Protein AF-A0A933MFU7-F1 (afdb_monomer_lite)

pLDDT: mean 84.2, std 14.68, range [41.97, 97.38]

Structure (mmCIF, N/CA/C/O backbone):
data_AF-A0A933MFU7-F1
#
_entry.id   AF-A0A933MFU7-F1
#
loop_
_atom_site.group_PDB
_atom_site.id
_atom_site.type_symbol
_atom_site.label_atom_id
_atom_site.label_alt_id
_atom_site.label_comp_id
_atom_site.label_asym_id
_atom_site.label_entity_id
_atom_site.label_seq_id
_atom_site.pdbx_PDB_ins_code
_atom_site.Cartn_x
_atom_site.Cartn_y
_atom_site.Cartn_z
_atom_site.occupancy
_atom_site.B_iso_or_equiv
_atom_site.auth_seq_id
_atom_site.auth_comp_id
_atom_site.auth_asym_id
_atom_site.auth_atom_id
_atom_site.pdbx_PDB_model_num
ATOM 1 N N . MET A 1 1 ? -32.379 17.289 91.231 1.00 79.81 1 MET A N 1
ATOM 2 C CA . MET A 1 1 ? -32.672 16.662 89.915 1.00 79.81 1 MET A CA 1
ATOM 3 C C . MET A 1 1 ? -32.442 15.154 89.975 1.00 79.81 1 MET A C 1
ATOM 5 O O . MET A 1 1 ? -31.481 14.731 90.602 1.00 79.81 1 MET A O 1
ATOM 9 N N . LEU A 1 2 ? -33.323 14.338 89.387 1.00 86.94 2 LEU A N 1
ATOM 10 C CA . LEU A 1 2 ? -33.178 12.872 89.397 1.00 86.94 2 LEU A CA 1
ATOM 11 C C . LEU A 1 2 ? -32.242 12.417 88.268 1.00 86.94 2 LEU A C 1
ATOM 13 O O . LEU A 1 2 ? -32.305 12.960 87.166 1.00 86.94 2 LEU A O 1
ATOM 17 N N . CYS A 1 3 ? -31.375 11.439 88.532 1.00 86.25 3 CYS A N 1
ATOM 18 C CA . CYS A 1 3 ? -30.522 10.848 87.503 1.00 86.25 3 CYS A CA 1
ATOM 19 C C . CYS A 1 3 ? -31.375 10.024 86.520 1.00 86.25 3 CYS A C 1
ATOM 21 O O . CYS A 1 3 ? -32.092 9.131 86.972 1.00 86.25 3 CYS A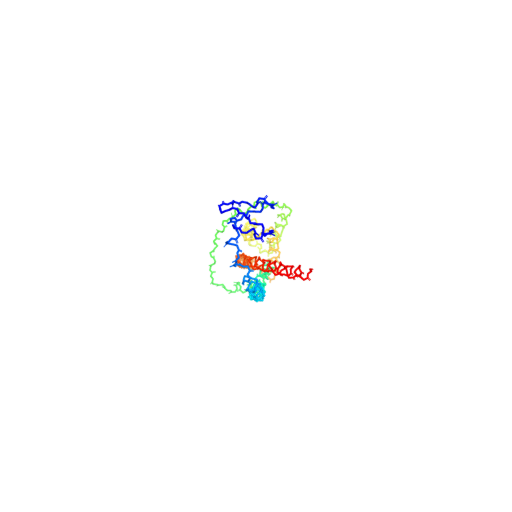 O 1
ATOM 23 N N . PRO A 1 4 ? -31.267 10.239 85.196 1.00 82.38 4 PRO A N 1
ATOM 24 C CA . PRO A 1 4 ? -32.042 9.480 84.210 1.00 82.38 4 PRO A CA 1
ATOM 25 C C . PRO A 1 4 ? -31.665 7.992 84.165 1.00 82.38 4 PRO A C 1
ATOM 27 O O . PRO A 1 4 ? -32.469 7.168 83.741 1.00 82.38 4 PRO A O 1
ATOM 30 N N . LYS A 1 5 ? -30.461 7.632 84.631 1.00 86.38 5 LYS A N 1
ATOM 31 C CA . LYS A 1 5 ? -29.960 6.255 84.582 1.00 86.38 5 LYS A CA 1
ATOM 32 C C . LYS A 1 5 ? -30.348 5.413 85.797 1.00 86.38 5 LYS A C 1
ATOM 34 O O . LYS A 1 5 ? -30.700 4.253 85.631 1.00 86.38 5 LYS A O 1
ATOM 39 N N . CYS A 1 6 ? -30.243 5.961 87.009 1.00 90.25 6 CYS A N 1
ATOM 40 C CA . CYS A 1 6 ? -30.472 5.199 88.246 1.00 90.25 6 CYS A CA 1
ATOM 41 C C . CYS A 1 6 ? -31.592 5.747 89.140 1.00 90.25 6 CYS A C 1
ATOM 43 O O . CYS A 1 6 ? -31.914 5.121 90.142 1.00 90.25 6 CYS A O 1
ATOM 45 N N . GLY A 1 7 ? -32.174 6.904 88.814 1.00 89.81 7 GLY A N 1
ATOM 46 C CA . GLY A 1 7 ? -33.254 7.508 89.597 1.00 89.81 7 GLY A CA 1
ATOM 47 C C . GLY A 1 7 ? -32.817 8.231 90.876 1.00 89.81 7 GLY A C 1
ATOM 48 O O . GLY A 1 7 ? -33.673 8.760 91.574 1.00 89.81 7 GLY A O 1
ATOM 49 N N . GLU A 1 8 ? -31.518 8.311 91.181 1.00 92.62 8 GLU A N 1
ATOM 50 C CA . GLU A 1 8 ? -31.022 8.982 92.392 1.00 92.62 8 GLU A CA 1
ATOM 51 C C . GLU A 1 8 ? -31.293 10.492 92.380 1.00 92.62 8 GLU A C 1
ATOM 53 O O . GLU A 1 8 ? -31.096 11.158 91.354 1.00 92.62 8 GLU A O 1
ATOM 58 N N . LYS A 1 9 ? -31.673 11.062 93.530 1.00 92.81 9 LYS A N 1
ATOM 59 C CA . LYS A 1 9 ? -31.899 12.506 93.669 1.00 92.81 9 LYS A CA 1
ATOM 60 C C . LYS A 1 9 ? -30.571 13.217 93.927 1.00 92.81 9 LYS A C 1
ATOM 62 O O . LYS A 1 9 ? -30.048 13.192 95.029 1.00 92.81 9 LYS A O 1
ATOM 67 N N . ASN A 1 10 ? -30.052 13.894 92.906 1.00 90.31 10 ASN A N 1
ATOM 68 C CA . ASN A 1 10 ? -28.829 14.691 93.003 1.00 90.31 10 ASN A CA 1
ATOM 69 C C . ASN A 1 10 ? -29.147 16.179 93.218 1.00 90.31 10 ASN A C 1
ATOM 71 O O . ASN A 1 10 ? -30.225 16.663 92.842 1.00 90.31 10 ASN A O 1
ATOM 75 N N . GLU A 1 11 ? -28.186 16.904 93.789 1.00 88.44 11 GLU A N 1
ATOM 76 C CA . GLU A 1 11 ? -28.257 18.351 94.010 1.00 88.44 11 GLU A CA 1
ATOM 77 C C . GLU A 1 11 ? -28.375 19.131 92.694 1.00 88.44 11 GLU A C 1
ATOM 79 O O . GLU A 1 11 ? -27.900 18.704 91.632 1.00 88.44 11 GLU A O 1
ATOM 84 N N . GLU A 1 12 ? -29.047 20.278 92.752 1.00 83.00 12 GLU A N 1
ATOM 85 C CA . GLU A 1 12 ? -29.216 21.159 91.599 1.00 83.00 12 GLU A CA 1
ATOM 86 C C . GLU A 1 12 ? -27.866 21.770 91.203 1.00 83.00 12 GLU A C 1
ATOM 88 O O . GLU A 1 12 ? -27.207 22.424 92.003 1.00 83.00 12 GLU A O 1
ATOM 93 N N . GLY A 1 13 ? -27.431 21.513 89.965 1.00 79.69 13 GLY A N 1
ATOM 94 C CA . GLY A 1 13 ? -26.127 21.953 89.450 1.00 79.69 13 GLY A CA 1
ATOM 95 C C . GLY A 1 13 ? -25.058 20.857 89.363 1.00 79.69 13 GLY A C 1
ATOM 96 O O . GLY A 1 13 ? -24.014 21.093 88.755 1.00 79.69 13 GLY A O 1
ATOM 97 N N . SER A 1 14 ? -25.328 19.652 89.879 1.00 81.50 14 SER A N 1
ATOM 98 C CA . SER A 1 14 ? -24.423 18.499 89.765 1.00 81.50 14 SER A CA 1
ATOM 99 C C . SER A 1 14 ? -24.174 18.090 88.302 1.00 81.50 14 SER A C 1
ATOM 101 O O . SER A 1 14 ? -25.098 17.886 87.512 1.00 81.50 14 SER A O 1
ATOM 103 N N . THR A 1 15 ? -22.898 17.984 87.917 1.00 86.31 15 THR A N 1
ATOM 104 C CA . THR A 1 15 ? -22.483 17.594 86.556 1.00 86.31 15 THR A CA 1
ATOM 105 C C . THR A 1 15 ? -22.607 16.085 86.335 1.00 86.31 15 THR A C 1
ATOM 107 O O . THR A 1 15 ? -22.937 15.652 85.233 1.00 86.31 15 THR A O 1
ATOM 110 N N . PHE A 1 16 ? -22.400 15.293 87.392 1.00 90.44 16 PHE A N 1
ATOM 111 C CA . PHE A 1 16 ? -22.452 13.830 87.394 1.00 90.44 16 PHE A CA 1
ATOM 112 C C . PHE A 1 16 ? -23.287 13.320 88.572 1.00 90.44 16 PHE A C 1
ATOM 114 O O . PHE A 1 16 ? -23.364 13.969 89.615 1.00 90.44 16 PHE A O 1
ATOM 121 N N . CYS A 1 17 ? -23.901 12.149 88.414 1.00 91.62 17 CYS A N 1
ATOM 122 C CA . CYS A 1 17 ? -24.639 11.488 89.484 1.00 91.62 17 CYS A CA 1
ATOM 123 C C . CYS A 1 17 ? -23.684 10.943 90.550 1.00 91.62 17 CYS A C 1
ATOM 125 O O . CYS A 1 17 ? -22.790 10.164 90.228 1.00 91.62 17 CYS A O 1
ATOM 127 N N . GLN A 1 18 ? -23.922 11.285 91.818 1.00 91.00 18 GLN A N 1
ATOM 128 C CA . GLN A 1 18 ? -23.086 10.847 92.943 1.00 91.00 18 GLN A CA 1
ATOM 129 C C . GLN A 1 18 ? -23.173 9.336 93.216 1.00 91.00 18 GLN A C 1
ATOM 131 O O . GLN A 1 18 ? -22.250 8.770 93.788 1.00 91.00 18 GLN A O 1
ATOM 136 N N . ASN A 1 19 ? -24.251 8.675 92.783 1.00 93.62 19 ASN A N 1
ATOM 137 C CA . ASN A 1 19 ? -24.460 7.241 92.998 1.00 93.62 19 ASN A CA 1
ATOM 138 C C . ASN A 1 19 ? -23.892 6.381 91.847 1.00 93.62 19 ASN A C 1
ATOM 140 O O . ASN A 1 19 ? -23.196 5.402 92.086 1.00 93.62 19 ASN A O 1
ATOM 144 N N . CYS A 1 20 ? -24.128 6.754 90.580 1.00 92.06 20 CYS A N 1
ATOM 145 C CA . CYS A 1 20 ? -23.722 5.930 89.425 1.00 92.06 20 CYS A CA 1
ATOM 146 C C . CYS A 1 20 ? -22.679 6.565 88.487 1.00 92.06 20 CYS A C 1
ATOM 148 O O . CYS A 1 20 ? -22.358 5.980 87.452 1.00 92.06 20 CYS A O 1
ATOM 150 N N . GLY A 1 21 ? -22.207 7.782 88.775 1.00 86.75 21 GLY A N 1
ATOM 151 C CA . GLY A 1 21 ? -21.188 8.493 87.990 1.00 86.75 21 GLY A CA 1
ATOM 152 C C . GLY A 1 21 ? -21.640 9.023 86.621 1.00 86.75 21 GLY A C 1
ATOM 153 O O . GLY A 1 21 ? -20.829 9.563 85.877 1.00 86.75 21 GLY A O 1
ATOM 154 N N . THR A 1 22 ? -22.918 8.882 86.250 1.00 88.69 22 THR A N 1
ATOM 155 C CA . THR A 1 22 ? -23.408 9.275 84.911 1.00 88.69 22 THR A CA 1
ATOM 156 C C . THR A 1 22 ? -23.567 10.791 84.787 1.00 88.69 22 THR A C 1
ATOM 158 O O . THR A 1 22 ? -24.116 11.421 85.692 1.00 88.69 22 THR A O 1
ATOM 161 N N . SER A 1 23 ? -23.106 11.373 83.673 1.00 87.94 23 SER A N 1
ATOM 162 C CA . SER A 1 23 ? -23.236 12.810 83.384 1.00 87.94 23 SER A CA 1
ATOM 163 C C . SER A 1 23 ? -24.706 13.203 83.264 1.00 87.94 23 SER A C 1
ATOM 165 O O . SER A 1 23 ? -25.442 12.617 82.474 1.00 87.94 23 SER A O 1
ATOM 167 N N . ILE A 1 24 ? -25.147 14.189 84.047 1.00 82.94 24 ILE A N 1
ATOM 168 C CA . ILE A 1 24 ? -26.552 14.624 84.067 1.00 82.94 24 ILE A CA 1
ATOM 169 C C . ILE A 1 24 ? -26.792 15.800 83.097 1.00 82.94 24 ILE A C 1
ATOM 171 O O . ILE A 1 24 ? -27.935 16.127 82.783 1.00 82.94 24 ILE A O 1
ATOM 175 N N . LYS A 1 25 ? -25.729 16.439 82.580 1.00 71.50 25 LYS A N 1
ATOM 176 C CA . LYS A 1 25 ? -25.847 17.615 81.695 1.00 71.50 25 LYS A CA 1
ATOM 177 C C . LYS A 1 25 ? -26.020 17.299 80.205 1.00 71.50 25 LYS A C 1
ATOM 179 O O . LYS A 1 25 ? -26.514 18.162 79.487 1.00 71.50 25 LYS A O 1
ATOM 184 N N . GLU A 1 26 ? -25.657 16.111 79.725 1.00 60.16 26 GLU A N 1
ATOM 185 C CA . GLU A 1 26 ? -25.551 15.871 78.272 1.00 60.16 26 GLU A CA 1
ATOM 186 C C . GLU A 1 26 ? -26.796 15.267 77.600 1.00 60.16 26 GLU A C 1
ATOM 188 O O . GLU A 1 26 ? -26.861 15.191 76.375 1.00 60.16 26 GLU A O 1
ATOM 193 N N . GLU A 1 27 ? -27.837 14.896 78.347 1.00 55.94 27 GLU A N 1
ATOM 194 C CA . GLU A 1 27 ? -28.934 14.086 77.787 1.00 55.94 27 GLU A CA 1
ATOM 195 C C . GLU A 1 27 ? -30.151 14.863 77.248 1.00 55.94 27 GLU A C 1
ATOM 197 O O . GLU A 1 27 ? -31.189 14.269 76.963 1.00 55.94 27 GLU A O 1
ATOM 202 N N . LYS A 1 28 ? -30.061 16.189 77.063 1.00 53.19 28 LYS A N 1
ATOM 203 C CA . LYS A 1 28 ? -31.176 16.987 76.503 1.00 53.19 28 LYS A CA 1
ATOM 204 C C . LYS A 1 28 ? -31.066 17.334 75.013 1.00 53.19 28 LYS A C 1
ATOM 206 O O . LYS A 1 28 ? -32.000 17.935 74.488 1.00 53.19 28 LYS A O 1
ATOM 211 N N . THR A 1 29 ? -30.011 16.914 74.307 1.00 50.84 29 THR A N 1
ATOM 212 C CA . THR A 1 29 ? -29.779 17.368 72.913 1.00 50.84 29 THR A CA 1
ATOM 213 C C . THR A 1 29 ? -29.492 16.250 71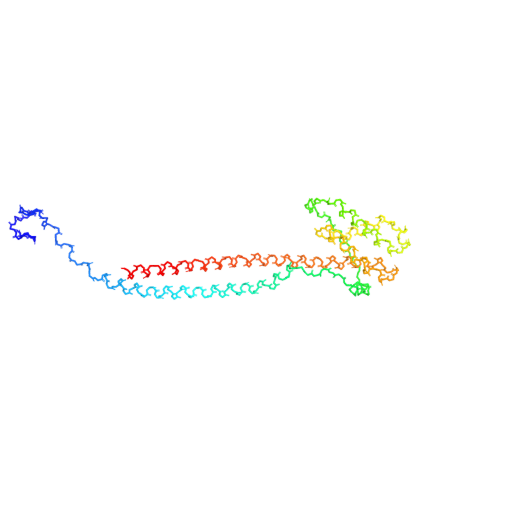.901 1.00 50.84 29 THR A C 1
ATOM 215 O O . THR A 1 29 ? -29.135 16.538 70.764 1.00 50.84 29 THR A O 1
ATOM 218 N N . SER A 1 30 ? -29.670 14.971 72.249 1.00 51.31 30 SER A N 1
ATOM 219 C CA . SER A 1 30 ? -29.379 13.848 71.333 1.00 51.31 30 SER A CA 1
ATOM 220 C C . SER A 1 30 ? -30.606 13.064 70.846 1.00 51.31 30 SER A C 1
ATOM 222 O O . SER A 1 30 ? -30.467 12.125 70.062 1.00 51.31 30 SER A O 1
ATOM 224 N N . LEU A 1 31 ? -31.826 13.454 71.224 1.00 57.72 31 LEU A N 1
ATOM 225 C CA . LEU A 1 31 ? -33.043 12.759 70.799 1.00 57.72 31 LEU A CA 1
ATOM 226 C C . LEU A 1 31 ? -33.792 13.546 69.719 1.00 57.72 31 LEU A C 1
ATOM 228 O O . LEU A 1 31 ? -34.574 14.438 70.038 1.00 57.72 31 LEU A O 1
ATOM 232 N N . LYS A 1 32 ? -33.561 13.133 68.458 1.00 49.56 32 LYS A N 1
ATOM 233 C CA . LYS A 1 32 ? -34.450 13.152 67.263 1.00 49.56 32 LYS A CA 1
ATOM 234 C C . LYS A 1 32 ? -33.741 13.620 65.979 1.00 49.56 32 LYS A C 1
ATOM 236 O O . LYS A 1 32 ? -34.099 14.636 65.397 1.00 49.56 32 LYS A O 1
ATOM 241 N N . PHE A 1 33 ? -32.788 12.836 65.472 1.00 49.34 33 PHE A N 1
ATOM 242 C CA . PHE A 1 33 ? -32.402 12.918 64.050 1.00 49.34 33 PHE A CA 1
ATOM 243 C C . PHE A 1 33 ? -32.047 11.553 63.431 1.00 49.34 33 PHE A C 1
ATOM 245 O O . PHE A 1 33 ? -31.208 11.459 62.540 1.00 49.34 33 PHE A O 1
ATOM 252 N N . SER A 1 34 ? -32.671 10.466 63.901 1.00 53.66 34 SER A N 1
ATOM 253 C CA . SER A 1 34 ? -32.202 9.108 63.564 1.00 53.66 34 SER A CA 1
ATOM 254 C C . SER A 1 34 ? -33.185 8.225 62.797 1.00 53.66 34 SER A C 1
ATOM 256 O O . SER A 1 34 ? -32.843 7.078 62.533 1.00 53.66 34 SER A O 1
ATOM 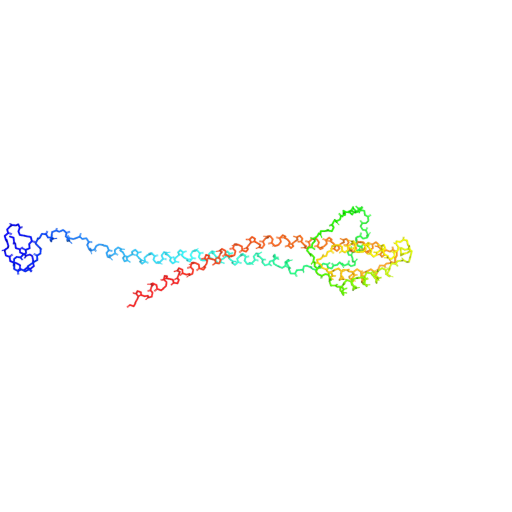258 N N . THR A 1 35 ? -34.359 8.707 62.374 1.00 50.66 35 THR A N 1
ATOM 259 C CA . THR A 1 35 ? -35.379 7.782 61.823 1.00 50.66 35 THR A CA 1
ATOM 260 C C . THR A 1 35 ? -35.797 8.039 60.372 1.00 50.66 35 THR A C 1
ATOM 262 O O . THR A 1 35 ? -36.321 7.131 59.737 1.00 50.66 35 THR A O 1
ATOM 265 N N . GLU A 1 36 ? -35.491 9.195 59.776 1.00 50.84 36 GLU A N 1
ATOM 266 C CA . GLU A 1 36 ? -35.974 9.515 58.415 1.00 50.84 36 GLU A CA 1
ATOM 267 C C . GLU A 1 36 ? -34.937 9.276 57.298 1.00 50.84 36 GLU A C 1
ATOM 269 O O . GLU A 1 36 ? -35.291 8.960 56.162 1.00 50.84 36 GLU A O 1
ATOM 274 N N . LYS A 1 37 ? -33.634 9.282 57.620 1.00 52.06 37 LYS A N 1
ATOM 275 C CA . LYS A 1 37 ? -32.558 8.982 56.650 1.00 52.06 37 LYS A CA 1
ATOM 276 C C . LYS A 1 37 ? -32.489 7.505 56.220 1.00 52.06 37 LYS A C 1
ATOM 278 O O . LYS A 1 37 ? -31.860 7.191 55.212 1.00 52.06 37 LYS A O 1
ATOM 283 N N . GLY A 1 38 ? -33.130 6.592 56.955 1.00 54.22 38 GLY A N 1
ATOM 284 C CA . GLY A 1 38 ? -33.049 5.145 56.709 1.00 54.22 38 GLY A CA 1
ATOM 285 C C . GLY A 1 38 ? -33.958 4.619 55.591 1.00 54.22 38 GLY A C 1
ATOM 286 O O . GLY A 1 38 ? -33.597 3.648 54.923 1.00 54.22 38 GLY A O 1
ATOM 287 N N . LEU A 1 39 ? -35.118 5.249 55.362 1.00 54.75 39 LEU A N 1
ATOM 288 C CA . LEU A 1 39 ? -36.066 4.826 54.319 1.00 54.75 39 LEU A CA 1
ATOM 289 C C . LEU A 1 39 ? -35.794 5.508 52.973 1.00 54.75 39 LEU A C 1
ATOM 291 O O . LEU A 1 39 ? -35.777 4.832 51.943 1.00 54.75 39 LEU A O 1
ATOM 295 N N . ILE A 1 40 ? -35.508 6.814 52.986 1.00 53.66 40 ILE A N 1
ATOM 296 C CA . ILE A 1 40 ? -35.217 7.588 51.769 1.00 53.66 40 ILE A CA 1
ATOM 297 C C . ILE A 1 40 ? -33.940 7.058 51.092 1.00 53.66 40 ILE A C 1
ATOM 299 O O . ILE A 1 40 ? -33.953 6.773 49.895 1.00 53.66 40 ILE A O 1
ATOM 303 N N . GLY A 1 41 ? -32.893 6.745 51.868 1.00 61.16 41 GLY A N 1
ATOM 304 C CA . GLY A 1 41 ? -31.650 6.180 51.328 1.00 61.16 41 GLY A CA 1
ATOM 305 C C . GLY A 1 41 ? -31.779 4.764 50.737 1.00 61.16 41 GLY A C 1
ATOM 306 O O . GLY A 1 41 ? -30.993 4.385 49.865 1.00 61.16 41 GLY A O 1
ATOM 307 N N . LYS A 1 42 ? -32.768 3.963 51.169 1.00 65.50 42 LYS A N 1
ATOM 308 C CA . LYS A 1 42 ? -33.028 2.627 50.593 1.00 65.50 42 LYS A CA 1
ATOM 309 C C . LYS A 1 42 ? -33.779 2.708 49.263 1.00 65.50 42 LYS A C 1
ATOM 311 O O . LYS A 1 42 ? -33.468 1.940 48.350 1.00 65.50 42 LYS A O 1
ATOM 316 N N . ILE A 1 43 ? -34.731 3.634 49.139 1.00 66.50 43 ILE A N 1
ATOM 317 C CA . ILE A 1 43 ? -35.525 3.811 47.915 1.00 66.50 43 ILE A CA 1
ATOM 318 C C . ILE A 1 43 ? -34.680 4.474 46.817 1.00 66.50 43 ILE A C 1
ATOM 320 O O . ILE A 1 43 ? -34.633 3.936 45.705 1.00 66.50 43 ILE A O 1
ATOM 324 N N . GLU A 1 44 ? -33.919 5.530 47.135 1.00 70.94 44 GLU A N 1
ATOM 325 C CA . GLU A 1 44 ? -33.017 6.205 46.183 1.00 70.94 44 GLU A CA 1
ATOM 326 C C . GLU A 1 44 ? -31.986 5.251 45.572 1.00 70.94 44 GLU A C 1
ATOM 328 O O . GLU A 1 44 ? -31.774 5.256 44.359 1.00 70.94 44 GLU A O 1
ATOM 333 N N . ARG A 1 45 ? -31.385 4.363 46.376 1.00 73.31 45 ARG A N 1
ATOM 334 C CA . ARG A 1 45 ? -30.374 3.419 45.872 1.00 73.31 45 ARG A CA 1
ATOM 335 C C . ARG A 1 45 ? -30.935 2.431 44.859 1.00 73.31 45 ARG A C 1
ATOM 337 O O . ARG A 1 45 ? -30.294 2.176 43.843 1.00 73.31 45 ARG A O 1
ATOM 344 N N . SER A 1 46 ? -32.116 1.862 45.108 1.00 77.62 46 SER A N 1
ATOM 345 C CA . SER A 1 46 ? -32.704 0.866 44.197 1.00 77.62 46 SER A CA 1
ATOM 346 C C . SER A 1 46 ? -33.044 1.459 42.824 1.00 77.62 46 SER A C 1
ATOM 348 O O . SER A 1 46 ? -32.866 0.798 41.795 1.00 77.62 46 SER A O 1
ATOM 350 N N . LEU A 1 47 ? -33.475 2.724 42.814 1.00 84.62 47 LEU A N 1
ATOM 351 C CA . LEU A 1 47 ? -33.773 3.477 41.606 1.00 84.62 47 LEU A CA 1
ATOM 352 C C . LEU A 1 47 ? -32.479 3.869 40.882 1.00 84.62 47 LEU A C 1
ATOM 354 O O . LEU A 1 47 ? -32.367 3.649 39.675 1.00 84.62 47 LEU A O 1
ATOM 358 N N . TYR A 1 48 ? -31.465 4.320 41.626 1.00 85.56 48 TYR A N 1
ATOM 359 C CA . TYR A 1 48 ? -30.145 4.654 41.093 1.00 85.56 48 TYR A CA 1
ATOM 360 C C . TYR A 1 48 ? -29.510 3.482 40.337 1.00 85.56 48 TYR A C 1
ATOM 362 O O . TYR A 1 48 ? -29.074 3.660 39.207 1.00 85.56 48 TYR A O 1
ATOM 370 N N . PHE A 1 49 ? -29.523 2.258 40.882 1.00 83.62 49 PHE A N 1
ATOM 371 C CA . PHE A 1 49 ? -28.935 1.098 40.190 1.00 83.62 49 PHE A CA 1
ATOM 372 C C . PHE A 1 49 ? -29.647 0.741 38.879 1.00 83.62 49 PHE A C 1
ATOM 374 O O . PHE A 1 49 ? -29.003 0.287 37.930 1.00 83.62 49 PHE A O 1
ATOM 381 N N . ARG A 1 50 ? -30.972 0.917 38.812 1.00 87.06 50 ARG A N 1
ATOM 382 C CA . ARG A 1 50 ? -31.744 0.675 37.583 1.00 87.06 50 ARG A CA 1
ATOM 383 C C . ARG A 1 50 ? -31.434 1.732 36.531 1.00 87.06 50 ARG A C 1
ATOM 385 O O . ARG A 1 50 ? -31.176 1.377 35.384 1.00 87.06 50 ARG A O 1
ATOM 392 N N . ILE A 1 51 ? -31.392 2.994 36.946 1.00 90.38 51 ILE A N 1
ATOM 393 C CA . ILE A 1 51 ? -31.065 4.130 36.087 1.00 90.38 51 ILE A CA 1
ATOM 394 C C . ILE A 1 51 ? -29.618 4.021 35.584 1.00 90.38 51 ILE A C 1
ATOM 396 O O . ILE A 1 51 ? -29.394 4.068 34.380 1.00 90.38 51 ILE A O 1
ATOM 400 N N . ALA A 1 52 ? -28.650 3.764 36.466 1.00 88.50 52 ALA A N 1
ATOM 401 C CA . ALA A 1 52 ? -27.238 3.605 36.118 1.00 88.50 52 ALA A CA 1
ATOM 402 C C . ALA A 1 52 ? -27.005 2.453 35.130 1.00 88.50 52 ALA A C 1
ATOM 404 O O . ALA A 1 52 ? -26.257 2.609 34.167 1.00 88.50 52 ALA A O 1
ATOM 405 N N . ARG A 1 53 ? -27.683 1.308 35.309 1.00 89.75 53 ARG A N 1
ATOM 406 C CA . ARG A 1 53 ? -27.623 0.207 34.336 1.00 89.75 53 ARG A CA 1
ATOM 407 C C . ARG A 1 53 ? 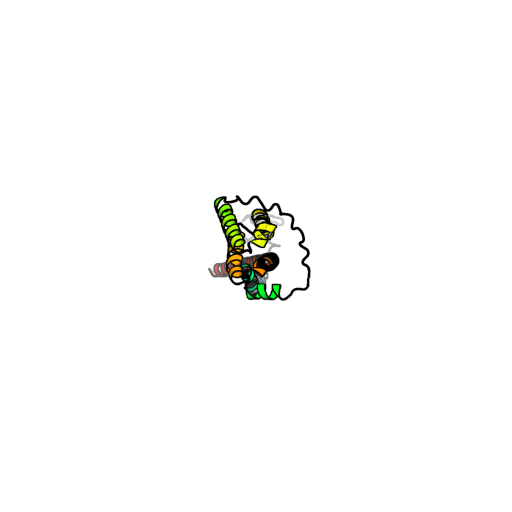-28.237 0.614 32.995 1.00 89.75 53 ARG A C 1
ATOM 409 O O . ARG A 1 53 ? -27.666 0.281 31.962 1.00 89.75 53 ARG A O 1
ATOM 416 N N . GLY A 1 54 ? -29.361 1.331 33.009 1.00 92.38 54 GLY A N 1
ATOM 417 C CA . GLY A 1 54 ? -29.971 1.885 31.798 1.00 92.38 54 GLY A CA 1
ATOM 418 C C . GLY A 1 54 ? -29.009 2.801 31.038 1.00 92.38 54 GLY A C 1
ATOM 419 O O . GLY A 1 54 ? -28.782 2.589 29.852 1.00 92.38 54 GLY A O 1
ATOM 420 N N . PHE A 1 55 ? -28.367 3.742 31.736 1.00 93.75 55 PHE A N 1
ATOM 421 C CA . PHE A 1 55 ? -27.362 4.639 31.158 1.00 93.75 55 PHE A CA 1
ATOM 422 C C . PHE A 1 55 ? -26.137 3.897 30.624 1.00 93.75 55 PHE A C 1
ATOM 424 O O . PHE A 1 55 ? -25.673 4.197 29.528 1.00 93.75 55 PHE A O 1
ATOM 431 N N . ALA A 1 56 ? -25.633 2.900 31.353 1.00 92.50 56 ALA A N 1
ATOM 432 C CA . ALA A 1 56 ? -24.500 2.106 30.892 1.00 92.50 56 ALA A CA 1
ATOM 433 C C . ALA A 1 56 ? -24.813 1.383 29.572 1.00 92.50 56 ALA A C 1
ATOM 435 O O . ALA A 1 56 ? -24.005 1.431 28.650 1.00 92.50 56 ALA A O 1
ATOM 436 N N . TRP A 1 57 ? -25.999 0.779 29.435 1.00 92.88 57 TRP A N 1
ATOM 437 C CA . TRP A 1 57 ? -26.433 0.174 28.169 1.00 92.88 57 TRP A CA 1
ATOM 438 C C . TRP A 1 57 ? -26.665 1.209 27.066 1.00 92.88 57 TRP A C 1
ATOM 440 O O . TRP A 1 57 ? -26.289 0.967 25.920 1.00 92.88 57 TRP A O 1
ATOM 450 N N . PHE A 1 58 ? -27.225 2.369 27.413 1.00 95.50 58 PHE A N 1
ATOM 451 C CA . PHE A 1 58 ? -27.428 3.475 26.479 1.00 95.50 58 PHE A CA 1
ATOM 452 C C . PHE A 1 58 ? -26.111 4.013 25.906 1.00 95.50 58 PHE A C 1
ATOM 454 O O . PHE A 1 58 ? -26.099 4.458 24.769 1.00 95.50 58 PHE A O 1
ATOM 461 N N . ILE A 1 59 ? -25.004 3.940 26.650 1.00 93.81 59 ILE A N 1
ATOM 462 C CA . ILE A 1 59 ? -23.665 4.314 26.165 1.00 93.81 59 ILE A CA 1
ATOM 463 C C . ILE A 1 59 ? -23.000 3.144 25.425 1.00 93.81 59 ILE A C 1
ATOM 465 O O . ILE A 1 59 ? -22.380 3.337 24.381 1.00 93.81 59 ILE A O 1
ATOM 469 N N . LEU A 1 60 ? -23.135 1.920 25.942 1.00 93.06 60 LEU A N 1
ATOM 470 C CA . LEU A 1 60 ? -22.445 0.744 25.410 1.00 93.06 60 LEU A CA 1
ATOM 471 C C . LEU A 1 60 ? -22.943 0.359 24.012 1.00 93.06 60 LEU A C 1
ATOM 473 O O . LEU A 1 60 ? -22.128 0.094 23.135 1.00 93.06 60 LEU A O 1
ATOM 477 N N . ILE A 1 61 ? -24.258 0.360 23.778 1.00 95.62 61 ILE A N 1
ATOM 478 C CA . ILE A 1 61 ? -24.842 -0.008 22.478 1.00 95.62 61 ILE A CA 1
ATOM 479 C C . ILE A 1 61 ? -24.332 0.892 21.335 1.00 95.62 61 ILE A C 1
ATOM 481 O O . ILE A 1 61 ? -23.777 0.349 20.378 1.00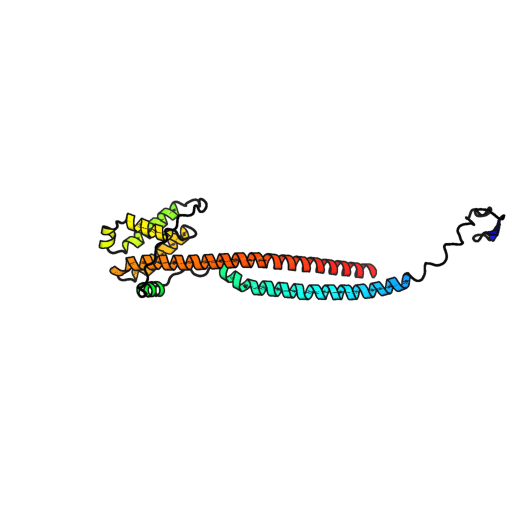 95.62 61 ILE A O 1
ATOM 485 N N . PRO A 1 62 ? -24.453 2.234 21.391 1.00 95.56 62 PRO A N 1
ATOM 486 C CA . PRO A 1 62 ? -23.959 3.092 20.319 1.00 95.56 62 PRO A CA 1
ATOM 487 C C . PRO A 1 62 ? -22.436 3.047 20.192 1.00 95.56 62 PRO A C 1
ATOM 489 O O . PRO A 1 62 ? -21.942 3.115 19.072 1.00 95.56 62 PRO A O 1
ATOM 492 N N . ALA A 1 63 ? -21.689 2.865 21.288 1.00 93.56 63 ALA A N 1
ATOM 493 C CA . ALA A 1 63 ? -20.239 2.689 21.218 1.00 93.56 63 ALA A CA 1
ATOM 494 C C . ALA A 1 63 ? -19.854 1.422 20.433 1.00 93.56 63 ALA A C 1
ATOM 496 O O . ALA A 1 63 ? -18.973 1.466 19.576 1.00 93.56 63 ALA A O 1
ATOM 497 N N . VAL A 1 64 ? -20.546 0.303 20.671 1.00 95.25 64 VAL A N 1
ATOM 498 C CA . VAL A 1 64 ? -20.332 -0.947 19.925 1.00 95.25 64 VAL A CA 1
ATOM 499 C C . VAL A 1 64 ? -20.748 -0.795 18.460 1.00 95.25 64 VAL A C 1
ATOM 501 O O . VAL A 1 64 ? -20.007 -1.217 17.576 1.00 95.25 64 VAL A O 1
ATOM 504 N N . ILE A 1 65 ? -21.886 -0.153 18.179 1.00 95.69 65 ILE A N 1
ATOM 505 C CA . ILE A 1 65 ? -22.333 0.113 16.801 1.00 95.69 65 ILE A CA 1
ATOM 506 C C . ILE A 1 65 ? -21.314 0.991 16.059 1.00 95.69 65 ILE A C 1
ATOM 508 O O . ILE A 1 65 ? -20.938 0.667 14.934 1.00 95.69 65 ILE A O 1
ATOM 512 N N . ALA A 1 66 ? -20.825 2.063 16.688 1.00 91.88 66 ALA A N 1
ATOM 513 C CA . ALA A 1 66 ? -19.815 2.951 16.115 1.00 91.88 66 ALA A CA 1
ATOM 514 C C . ALA A 1 66 ? -18.492 2.220 15.843 1.00 91.88 66 ALA A C 1
ATOM 516 O O . ALA A 1 66 ? -17.863 2.445 14.807 1.00 91.88 66 ALA A O 1
ATOM 517 N N . LEU A 1 67 ? -18.095 1.305 16.732 1.00 93.81 67 LEU A N 1
ATOM 518 C CA . LEU A 1 67 ? -16.913 0.466 16.553 1.00 93.81 67 LEU A CA 1
ATOM 519 C C . LEU A 1 67 ? -17.079 -0.489 15.364 1.00 93.81 67 LEU A C 1
ATOM 521 O O . LEU A 1 67 ? -16.197 -0.549 14.511 1.00 93.81 67 LEU A O 1
ATOM 525 N N . ILE A 1 68 ? -18.214 -1.187 15.259 1.00 94.69 68 ILE A N 1
ATOM 526 C CA . ILE A 1 68 ? -18.496 -2.086 14.129 1.00 94.69 68 ILE A CA 1
ATOM 527 C C . ILE A 1 68 ? -18.515 -1.301 12.815 1.00 94.69 68 ILE A C 1
ATOM 529 O O . ILE A 1 68 ? -17.869 -1.707 11.852 1.00 94.69 68 ILE A O 1
ATOM 533 N N . PHE A 1 69 ? -19.204 -0.158 12.781 1.00 94.06 69 PHE A N 1
ATOM 534 C CA . PHE A 1 69 ? -19.260 0.698 11.598 1.00 94.06 69 PHE A CA 1
ATOM 535 C C . PHE A 1 69 ? -17.861 1.153 11.165 1.00 94.06 69 PHE A C 1
ATOM 537 O O . PHE A 1 69 ? -17.529 1.061 9.986 1.00 94.06 69 PHE A O 1
ATOM 544 N N . SER A 1 70 ? -17.018 1.551 12.124 1.00 89.69 70 SER A N 1
ATOM 545 C CA . SER A 1 70 ? -15.632 1.969 11.873 1.00 89.69 70 SER A CA 1
ATOM 546 C C . SER A 1 70 ? -14.765 0.835 11.305 1.00 89.69 70 SER A C 1
ATOM 548 O O . SER A 1 70 ? -13.938 1.056 10.419 1.00 89.69 70 SER A O 1
ATOM 550 N N . ILE A 1 71 ? -14.957 -0.403 11.773 1.00 90.25 71 ILE A N 1
ATOM 551 C CA . ILE A 1 71 ? -14.266 -1.585 11.228 1.00 90.25 71 ILE A CA 1
ATOM 552 C C . ILE A 1 71 ? -14.739 -1.878 9.796 1.00 90.25 71 ILE A C 1
ATOM 554 O O . ILE A 1 71 ? -13.930 -2.128 8.905 1.00 90.25 71 ILE A O 1
ATOM 558 N N . VAL A 1 72 ? -16.046 -1.809 9.539 1.00 92.50 72 VAL A N 1
ATOM 559 C CA . VAL A 1 72 ? -16.599 -2.067 8.199 1.00 92.50 72 VAL A CA 1
ATOM 560 C C . VAL A 1 72 ? -16.155 -0.995 7.200 1.00 92.50 72 VAL A C 1
ATOM 562 O O . VAL A 1 72 ? -15.781 -1.326 6.076 1.00 92.50 72 VAL A O 1
ATOM 565 N N . SER A 1 73 ? -16.123 0.278 7.600 1.00 88.69 73 SER A N 1
ATOM 566 C CA . SER A 1 73 ? -15.694 1.373 6.723 1.00 88.69 73 SER A CA 1
ATOM 567 C C . SER A 1 73 ? -14.191 1.363 6.423 1.00 88.69 73 SER A C 1
ATOM 569 O O . SER A 1 73 ? -13.778 1.863 5.379 1.00 88.69 73 SER A O 1
ATOM 571 N N . THR A 1 74 ? -13.362 0.799 7.307 1.00 87.62 74 THR A N 1
ATOM 572 C CA . THR A 1 74 ? -11.904 0.685 7.095 1.00 87.62 74 THR A CA 1
ATOM 573 C C . THR A 1 74 ? -11.515 -0.476 6.179 1.00 87.62 74 THR A C 1
ATOM 575 O O . THR A 1 74 ? -10.476 -0.401 5.520 1.00 87.62 74 THR A O 1
ATOM 578 N N . ALA A 1 75 ? -12.338 -1.525 6.088 1.00 86.12 75 ALA A N 1
ATOM 579 C CA . ALA A 1 75 ? -12.056 -2.722 5.295 1.00 86.12 75 ALA A CA 1
ATOM 580 C C . ALA A 1 75 ? -11.696 -2.458 3.810 1.00 86.12 75 ALA A C 1
ATOM 582 O O . ALA A 1 75 ? -10.658 -2.960 3.367 1.00 86.12 75 ALA A O 1
ATOM 583 N N . PRO A 1 76 ? -12.457 -1.664 3.023 1.00 85.25 76 PRO A N 1
ATOM 584 C CA . PRO A 1 76 ? -12.106 -1.411 1.620 1.00 85.25 76 PRO A CA 1
ATOM 585 C C . PRO A 1 76 ? -10.795 -0.624 1.474 1.00 85.25 76 PRO A C 1
ATOM 587 O O . PRO A 1 76 ? -9.989 -0.902 0.587 1.00 85.25 76 PRO A O 1
ATOM 590 N N . THR A 1 77 ? -10.529 0.315 2.382 1.00 83.38 77 THR A N 1
ATOM 591 C CA . THR A 1 77 ? -9.277 1.083 2.402 1.00 83.38 77 THR A CA 1
ATOM 592 C C . THR A 1 77 ? -8.076 0.190 2.709 1.00 83.38 77 THR A C 1
ATOM 594 O O . THR A 1 77 ? -7.022 0.332 2.089 1.00 83.38 77 THR A O 1
ATOM 597 N N . ALA A 1 78 ? -8.238 -0.773 3.619 1.00 79.69 78 ALA A N 1
ATOM 598 C CA . ALA A 1 78 ? -7.207 -1.757 3.923 1.00 79.69 78 ALA A CA 1
ATOM 599 C C . ALA A 1 78 ? -6.902 -2.662 2.716 1.00 79.69 78 ALA A C 1
ATOM 601 O O . ALA A 1 78 ? -5.737 -2.968 2.470 1.00 79.69 78 ALA A O 1
ATOM 602 N N . MET A 1 79 ? -7.905 -3.020 1.904 1.00 79.75 79 MET A N 1
ATOM 603 C CA . MET A 1 79 ? -7.674 -3.788 0.671 1.00 79.75 79 MET A CA 1
ATOM 604 C C . MET A 1 79 ? -6.791 -3.042 -0.340 1.00 79.75 79 MET A C 1
ATOM 606 O O . MET A 1 79 ? -5.984 -3.672 -1.018 1.00 79.75 79 MET A O 1
ATOM 610 N N . HIS A 1 80 ? -6.851 -1.708 -0.404 1.00 76.94 80 HIS A N 1
ATOM 611 C CA . HIS A 1 80 ? -5.956 -0.928 -1.269 1.00 76.94 80 HIS A CA 1
ATOM 612 C C . HIS A 1 80 ? -4.480 -0.974 -0.844 1.00 76.94 80 HIS A C 1
ATOM 614 O O . HIS A 1 80 ? -3.599 -0.739 -1.674 1.00 76.94 80 HIS A O 1
ATOM 620 N N . LEU A 1 81 ? -4.185 -1.311 0.416 1.00 75.69 81 LEU A N 1
ATOM 621 C CA . LEU A 1 81 ? -2.811 -1.505 0.880 1.00 75.69 81 LEU A CA 1
ATOM 622 C C . LEU A 1 81 ? -2.219 -2.858 0.472 1.00 75.69 81 LEU A C 1
ATOM 624 O O . LEU A 1 81 ? -0.997 -2.973 0.428 1.00 75.69 81 LEU A O 1
ATOM 628 N N . ILE A 1 82 ? -3.049 -3.849 0.126 1.00 77.81 82 ILE A N 1
ATOM 629 C CA . ILE A 1 82 ? -2.616 -5.230 -0.168 1.00 77.81 82 ILE A CA 1
ATOM 630 C C . ILE A 1 82 ? -1.917 -5.359 -1.542 1.00 77.81 82 ILE A C 1
ATOM 632 O O . ILE A 1 82 ? -1.415 -6.417 -1.898 1.00 77.81 82 ILE A O 1
ATOM 636 N N . GLY A 1 83 ? -1.745 -4.253 -2.268 1.00 60.31 83 GLY A N 1
ATOM 637 C CA . GLY A 1 83 ? -0.937 -4.208 -3.484 1.00 60.31 83 GLY A CA 1
ATOM 638 C C . GLY A 1 83 ? -1.800 -4.429 -4.716 1.00 60.31 83 GLY A C 1
ATOM 639 O O . GLY A 1 83 ? -2.121 -5.551 -5.092 1.00 60.31 83 GLY A O 1
ATOM 640 N N . GLY A 1 84 ? -2.178 -3.326 -5.363 1.00 72.12 84 GLY A N 1
ATOM 641 C CA . GLY A 1 84 ? -2.687 -3.402 -6.726 1.00 72.12 84 GLY A CA 1
ATOM 642 C C . GLY A 1 84 ? -1.588 -3.923 -7.649 1.00 72.12 84 GLY A C 1
ATOM 643 O O . GLY A 1 84 ? -0.423 -3.565 -7.482 1.00 72.12 84 GLY A O 1
ATOM 644 N N . SER A 1 85 ? -1.950 -4.757 -8.622 1.00 71.94 85 SER A N 1
ATOM 645 C CA . SER A 1 85 ? -1.013 -5.213 -9.646 1.00 71.94 85 SER A CA 1
ATOM 646 C C . SER A 1 85 ? -0.495 -4.012 -10.442 1.00 71.94 85 SER A C 1
ATOM 648 O O . SER A 1 85 ? -1.272 -3.321 -11.104 1.00 71.94 85 SER A O 1
ATOM 650 N N . THR A 1 86 ? 0.812 -3.769 -10.400 1.00 78.81 86 THR A N 1
ATOM 651 C CA . THR A 1 86 ? 1.493 -2.729 -11.191 1.00 78.81 86 THR A CA 1
ATOM 652 C C . THR A 1 86 ? 1.922 -3.236 -12.569 1.00 78.81 86 THR A C 1
ATOM 654 O O . THR A 1 86 ? 2.680 -2.574 -13.278 1.00 78.81 86 THR A O 1
ATOM 657 N N . SER A 1 87 ? 1.418 -4.404 -12.979 1.00 83.62 87 SER A N 1
ATOM 658 C CA . SER A 1 87 ? 1.700 -4.979 -14.288 1.00 83.62 87 SER A CA 1
ATOM 659 C C . SER A 1 87 ? 1.178 -4.074 -15.405 1.00 83.62 87 SER A C 1
ATOM 661 O O . SER A 1 87 ? 0.101 -3.468 -15.331 1.00 83.62 87 SER A O 1
ATOM 663 N N . VAL A 1 88 ? 1.984 -3.956 -16.452 1.00 88.19 88 VAL A N 1
ATOM 664 C CA . VAL A 1 88 ? 1.635 -3.241 -17.679 1.00 88.19 88 VAL A CA 1
ATOM 665 C C . VAL A 1 88 ? 1.281 -4.290 -18.719 1.00 88.19 88 VAL A C 1
ATOM 667 O O . VAL A 1 88 ? 2.003 -5.267 -18.883 1.00 88.19 88 VAL A O 1
ATOM 670 N N . SER A 1 89 ? 0.148 -4.117 -19.391 1.00 90.94 89 SER A N 1
ATOM 671 C CA . SER A 1 89 ? -0.285 -5.039 -20.444 1.00 90.94 89 SER A CA 1
ATOM 672 C C . SER A 1 89 ? 0.207 -4.584 -21.818 1.00 90.94 89 SER A C 1
ATOM 674 O O . SER A 1 89 ? 0.430 -3.397 -22.061 1.00 90.94 89 SER A O 1
ATOM 676 N N . LYS A 1 90 ? 0.330 -5.531 -22.751 1.00 90.31 90 LYS A N 1
ATOM 677 C CA . LYS A 1 90 ? 0.699 -5.257 -24.147 1.00 90.31 90 LYS A CA 1
ATOM 678 C C . LYS A 1 90 ? -0.244 -4.253 -24.816 1.00 90.31 90 LYS A C 1
ATOM 680 O O . LYS A 1 90 ? 0.216 -3.341 -25.502 1.00 90.31 90 LYS A O 1
ATOM 685 N N . ASP A 1 91 ? -1.547 -4.389 -24.578 1.00 91.06 91 ASP A N 1
ATOM 686 C CA . ASP A 1 91 ? -2.565 -3.513 -25.163 1.00 91.06 91 ASP A CA 1
ATOM 687 C C . ASP A 1 91 ? -2.439 -2.069 -24.665 1.00 91.06 91 ASP A C 1
ATOM 689 O O . ASP A 1 91 ? -2.664 -1.132 -25.429 1.00 91.06 91 ASP A O 1
ATOM 693 N N . GLU A 1 92 ? -2.018 -1.862 -23.413 1.00 88.38 92 GLU A N 1
ATOM 694 C CA . GLU A 1 92 ? -1.743 -0.523 -22.880 1.00 88.38 92 GLU A CA 1
ATOM 695 C C . GLU A 1 92 ? -0.546 0.131 -23.575 1.00 88.38 92 GLU A C 1
ATOM 697 O O . GLU A 1 92 ? -0.621 1.309 -23.926 1.00 88.38 92 GLU A O 1
ATOM 702 N N . VAL A 1 93 ? 0.532 -0.625 -23.816 1.00 90.19 93 VAL A N 1
ATOM 703 C CA . VAL A 1 93 ? 1.710 -0.127 -24.545 1.00 90.19 93 VAL A CA 1
ATOM 704 C C . VAL A 1 93 ? 1.337 0.203 -25.989 1.00 90.19 93 VAL A C 1
ATOM 706 O O . VAL A 1 93 ? 1.643 1.295 -26.467 1.00 90.19 93 VAL A O 1
ATOM 709 N N . LYS A 1 94 ? 0.601 -0.687 -26.665 1.00 89.88 94 LYS A N 1
ATOM 710 C CA . LYS A 1 94 ? 0.136 -0.467 -28.040 1.00 89.88 94 LYS A CA 1
ATOM 711 C C . LYS A 1 94 ? -0.769 0.763 -28.145 1.00 89.88 94 LYS A C 1
ATOM 713 O O . LYS A 1 94 ? -0.533 1.636 -28.975 1.00 89.88 94 LYS A O 1
ATOM 718 N N . LYS A 1 95 ? -1.744 0.893 -27.244 1.00 91.44 95 LYS A N 1
ATOM 719 C CA . LYS A 1 95 ? -2.628 2.063 -27.176 1.00 91.44 95 LYS A CA 1
ATOM 720 C C . LYS A 1 95 ? -1.850 3.357 -26.917 1.00 91.44 95 LYS A C 1
ATOM 722 O O . LYS A 1 95 ? -2.182 4.397 -27.484 1.00 91.44 95 LYS A O 1
ATOM 727 N N . ALA A 1 96 ? -0.808 3.312 -26.084 1.00 87.50 96 ALA A N 1
ATOM 728 C CA . ALA A 1 96 ? 0.052 4.467 -25.837 1.00 87.50 96 ALA A CA 1
ATOM 729 C C . ALA A 1 96 ? 0.876 4.865 -27.074 1.00 87.50 96 ALA A C 1
ATOM 731 O O . ALA A 1 96 ? 1.016 6.061 -27.334 1.00 87.50 96 ALA A O 1
ATOM 732 N N . LEU A 1 97 ? 1.358 3.895 -27.858 1.00 87.88 97 LEU A N 1
ATOM 733 C CA . LEU A 1 97 ? 2.038 4.141 -29.137 1.00 87.88 97 LEU A CA 1
ATOM 734 C C . LEU A 1 97 ? 1.098 4.762 -30.182 1.00 87.88 97 LEU A C 1
ATOM 736 O O . LEU A 1 97 ? 1.486 5.707 -30.868 1.00 87.88 97 LEU A O 1
ATOM 740 N N . GLU A 1 98 ? -0.146 4.282 -30.261 1.00 85.75 98 GLU A N 1
ATOM 741 C CA . GLU A 1 98 ? -1.173 4.795 -31.180 1.00 85.75 98 GLU A CA 1
ATOM 742 C C . GLU A 1 98 ? -1.641 6.213 -30.812 1.00 85.75 98 GLU A C 1
ATOM 744 O O . GLU A 1 98 ? -1.962 7.015 -31.687 1.00 85.75 98 GLU A O 1
ATOM 749 N N . SER A 1 99 ? -1.621 6.573 -29.523 1.00 83.75 99 SER A N 1
ATOM 750 C CA . SER A 1 99 ? -2.069 7.878 -29.000 1.00 83.75 99 SER A CA 1
ATOM 751 C C . SER A 1 99 ? -1.132 9.065 -29.299 1.00 83.75 99 SER A C 1
ATOM 753 O O . SER A 1 99 ? -1.115 10.049 -28.559 1.00 83.75 99 SER A O 1
ATOM 755 N N . LYS A 1 100 ? -0.341 8.981 -30.375 1.00 63.53 100 LYS A N 1
ATOM 756 C CA . LYS A 1 100 ? 0.782 9.852 -30.759 1.00 63.53 100 LYS A CA 1
ATOM 757 C C . LYS A 1 100 ? 0.378 11.328 -30.974 1.00 63.53 100 LYS A C 1
ATOM 759 O O . LYS A 1 100 ? 0.386 11.830 -32.089 1.00 63.53 100 LYS A O 1
ATOM 764 N N . SER A 1 101 ? 0.068 12.057 -29.898 1.00 54.41 101 SER A N 1
ATOM 765 C CA . SER A 1 101 ? -0.036 13.524 -29.861 1.00 54.41 101 SER A CA 1
ATOM 766 C C . SER A 1 101 ? 0.016 14.078 -28.426 1.00 54.41 101 SER A C 1
ATOM 768 O O . SER A 1 101 ? -0.969 14.593 -27.892 1.00 54.41 101 SER A O 1
ATOM 770 N N . ARG A 1 102 ? 1.177 13.994 -27.776 1.00 48.00 102 ARG A N 1
ATOM 771 C CA . ARG A 1 102 ? 1.655 15.025 -26.837 1.00 48.00 102 ARG A CA 1
ATOM 772 C C . ARG A 1 102 ? 3.103 14.719 -26.477 1.00 48.00 102 ARG A C 1
ATOM 774 O O . ARG A 1 102 ? 3.398 13.641 -25.970 1.00 48.00 102 ARG A O 1
ATOM 781 N N . ARG A 1 103 ? 4.008 15.659 -26.774 1.00 46.19 103 ARG A N 1
ATOM 782 C CA . ARG A 1 103 ? 5.373 15.636 -26.233 1.00 46.19 103 ARG A CA 1
ATOM 783 C C . ARG A 1 103 ? 5.263 15.524 -24.718 1.00 46.19 103 ARG A C 1
ATOM 785 O O . ARG A 1 103 ? 4.644 16.381 -24.093 1.00 46.19 103 ARG A O 1
ATOM 792 N N . TYR A 1 104 ? 5.845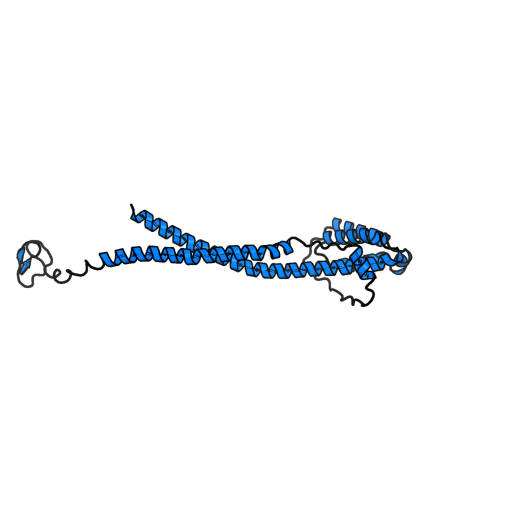 14.474 -24.164 1.00 45.31 104 TYR A N 1
ATOM 793 C CA . TYR A 1 104 ? 6.119 14.403 -22.742 1.00 45.31 104 TYR A CA 1
ATOM 794 C C . TYR A 1 104 ? 7.379 15.226 -22.481 1.00 45.31 104 TYR A C 1
ATOM 796 O O . TYR A 1 104 ? 8.397 15.031 -23.143 1.00 45.31 104 TYR A O 1
ATOM 804 N N . VAL A 1 105 ? 7.276 16.186 -21.566 1.00 47.38 105 VAL A N 1
ATOM 805 C CA . VAL A 1 105 ? 8.434 16.853 -20.976 1.00 47.38 105 VAL A CA 1
ATOM 806 C C . VAL A 1 105 ? 8.974 15.889 -19.931 1.00 47.38 105 VAL A C 1
ATOM 808 O O . VAL A 1 105 ? 8.267 15.533 -18.991 1.00 47.38 105 VAL A O 1
ATOM 811 N N . THR A 1 106 ? 10.196 15.417 -20.134 1.00 49.53 106 THR A N 1
ATOM 812 C CA . THR A 1 106 ? 10.943 14.665 -19.131 1.00 49.53 106 THR A CA 1
ATOM 813 C C . THR A 1 106 ? 11.327 15.654 -18.033 1.00 49.53 106 THR A C 1
ATOM 815 O O . THR A 1 106 ? 12.319 16.368 -18.158 1.00 49.53 106 THR A O 1
ATOM 818 N N . GLU A 1 107 ? 10.506 15.780 -16.991 1.00 46.47 107 GLU A N 1
ATOM 819 C CA . GLU A 1 107 ? 10.940 16.451 -15.766 1.00 46.47 107 GLU A CA 1
ATOM 820 C C . GLU A 1 107 ? 12.057 15.596 -15.161 1.00 46.47 107 GLU A C 1
ATOM 822 O O . GLU A 1 107 ? 11.851 14.429 -14.820 1.00 46.47 107 GLU A O 1
ATOM 827 N N . GLY A 1 108 ? 13.271 16.151 -15.136 1.00 43.28 108 GLY A N 1
ATOM 828 C CA . GLY A 1 108 ? 14.436 15.513 -14.542 1.00 43.28 108 GLY A CA 1
ATOM 829 C C . GLY A 1 108 ? 14.172 15.295 -13.062 1.00 43.28 108 GLY A C 1
ATOM 830 O O . GLY A 1 108 ? 14.204 16.240 -12.280 1.00 43.28 108 GLY A O 1
ATOM 831 N N . HIS A 1 109 ? 13.870 14.056 -12.694 1.00 45.81 109 HIS A N 1
ATOM 832 C CA . HIS A 1 109 ? 13.733 13.688 -11.301 1.00 45.81 109 HIS A CA 1
ATOM 833 C C . HIS A 1 109 ? 15.141 13.548 -10.724 1.00 45.81 109 HIS A C 1
ATOM 835 O O . HIS A 1 109 ? 15.901 12.656 -11.103 1.00 45.81 109 HIS A O 1
ATOM 841 N N . GLU A 1 110 ? 15.493 14.478 -9.845 1.00 41.97 110 GLU A N 1
ATOM 842 C CA . GLU A 1 110 ? 16.684 14.410 -9.010 1.00 41.97 110 GLU A CA 1
ATOM 843 C C . GLU A 1 110 ? 16.589 13.133 -8.161 1.00 41.97 110 GLU A C 1
ATOM 845 O O . GLU A 1 110 ? 15.518 12.817 -7.622 1.00 41.97 110 GLU A O 1
ATOM 850 N N . TRP A 1 111 ? 17.668 12.348 -8.126 1.00 48.91 111 TRP A N 1
ATOM 851 C CA . TRP A 1 111 ? 17.744 11.145 -7.304 1.00 48.91 111 TRP A CA 1
ATOM 852 C C . TRP A 1 111 ? 17.666 11.584 -5.843 1.00 48.91 111 TRP A C 1
ATOM 854 O O . TRP A 1 111 ? 18.612 12.170 -5.323 1.00 48.91 111 TRP A O 1
ATOM 864 N N . GLY A 1 112 ? 16.519 11.345 -5.207 1.00 46.50 112 GLY A N 1
ATOM 865 C CA . GLY A 1 112 ? 16.383 11.515 -3.768 1.00 46.50 112 GLY A CA 1
ATOM 866 C C . GLY A 1 112 ? 17.381 10.606 -3.064 1.00 46.50 112 GLY A C 1
ATOM 867 O O . GLY A 1 112 ? 17.516 9.434 -3.424 1.00 46.50 112 GLY A O 1
ATOM 868 N N . GLU A 1 113 ? 18.107 11.166 -2.098 1.00 43.44 113 GLU A N 1
ATOM 869 C CA . GLU A 1 113 ? 18.939 10.437 -1.139 1.00 43.44 113 GLU A CA 1
ATOM 870 C C . GLU A 1 113 ? 18.036 9.594 -0.226 1.00 43.44 113 GLU A C 1
ATOM 872 O O . GLU A 1 113 ? 17.836 9.869 0.958 1.00 43.44 113 GLU A O 1
ATOM 877 N N . ASP A 1 114 ? 17.418 8.570 -0.799 1.00 46.34 114 ASP A N 1
ATOM 878 C CA . ASP A 1 114 ? 16.643 7.596 -0.060 1.00 46.34 114 ASP A CA 1
ATOM 879 C C . ASP A 1 114 ? 17.660 6.682 0.634 1.00 46.34 114 ASP A C 1
ATOM 881 O O . ASP A 1 114 ? 18.403 5.964 -0.033 1.00 46.34 114 ASP A O 1
ATOM 885 N N . ALA A 1 115 ? 17.722 6.796 1.967 1.00 51.41 115 ALA A N 1
ATOM 886 C CA . ALA A 1 115 ? 18.449 5.972 2.938 1.00 51.41 115 ALA A CA 1
ATOM 887 C C . ALA A 1 115 ? 19.251 4.810 2.333 1.00 51.41 115 ALA A C 1
ATOM 889 O O . ALA A 1 115 ? 18.626 3.878 1.840 1.00 51.41 115 ALA A O 1
ATOM 890 N N . GLU A 1 116 ? 20.590 4.858 2.442 1.00 51.81 116 GLU A N 1
ATOM 891 C CA . GLU A 1 116 ? 21.564 3.845 1.992 1.00 51.81 116 GLU A CA 1
ATOM 892 C C . GLU A 1 116 ? 21.066 2.403 2.201 1.00 51.81 116 GLU A C 1
ATOM 894 O O . GLU A 1 116 ? 21.376 1.720 3.183 1.00 51.81 116 GLU A O 1
ATOM 899 N N . GLU A 1 117 ? 20.259 1.921 1.260 1.00 63.31 117 GLU A N 1
ATOM 900 C CA . GLU A 1 117 ? 19.829 0.543 1.212 1.00 63.31 117 GLU A CA 1
ATOM 901 C C . GLU A 1 117 ? 21.089 -0.216 0.823 1.00 63.31 117 GLU A C 1
ATOM 903 O O . GLU A 1 117 ? 21.649 0.032 -0.245 1.00 63.31 117 GLU A O 1
ATOM 908 N N . LYS A 1 118 ? 21.602 -1.060 1.729 1.00 74.88 118 LYS A N 1
ATOM 909 C CA . LYS A 1 118 ? 22.808 -1.861 1.488 1.00 74.88 118 LYS A CA 1
ATOM 910 C C . LYS A 1 118 ? 22.653 -2.566 0.146 1.00 74.88 118 LYS A C 1
ATOM 912 O O . LYS A 1 118 ? 21.899 -3.531 0.032 1.00 74.88 118 LYS A O 1
ATOM 917 N N . ILE A 1 119 ? 23.340 -2.040 -0.862 1.00 79.06 119 ILE A N 1
ATOM 918 C CA . ILE A 1 119 ? 23.197 -2.487 -2.238 1.00 79.06 119 ILE A CA 1
ATOM 919 C C . ILE A 1 119 ? 23.774 -3.894 -2.301 1.00 79.06 119 ILE A C 1
ATOM 921 O O . ILE A 1 119 ? 24.986 -4.067 -2.195 1.00 79.06 119 ILE A O 1
ATOM 925 N N . ASP A 1 120 ? 22.906 -4.892 -2.449 1.00 88.69 120 ASP A N 1
ATOM 926 C CA . ASP A 1 120 ? 23.318 -6.271 -2.677 1.00 88.69 120 ASP A CA 1
ATOM 927 C C . ASP A 1 120 ? 24.025 -6.358 -4.046 1.00 88.69 120 ASP A C 1
ATOM 929 O O . ASP A 1 120 ? 23.376 -6.156 -5.086 1.00 88.69 120 ASP A O 1
ATOM 933 N N . PRO A 1 121 ? 25.345 -6.632 -4.084 1.00 92.06 121 PRO A N 1
ATOM 934 C CA . PRO A 1 121 ? 26.097 -6.699 -5.332 1.00 92.06 121 PRO A CA 1
ATOM 935 C C . PRO A 1 121 ? 25.561 -7.772 -6.287 1.00 92.06 121 PRO A C 1
ATOM 937 O O . PRO A 1 121 ? 25.632 -7.598 -7.506 1.00 92.06 121 PRO A O 1
ATOM 940 N N . GLU A 1 122 ? 24.993 -8.862 -5.757 1.00 93.56 122 GLU A N 1
ATOM 941 C CA . GLU A 1 122 ? 24.434 -9.950 -6.560 1.00 93.56 122 GLU A CA 1
ATOM 942 C C . GLU A 1 122 ? 23.188 -9.484 -7.320 1.00 93.56 122 GLU A C 1
ATOM 944 O O . GLU A 1 122 ? 23.051 -9.716 -8.527 1.00 93.56 122 GLU A O 1
ATOM 949 N N . LEU A 1 123 ? 22.295 -8.761 -6.640 1.00 92.06 123 LEU A N 1
ATOM 950 C CA . LEU A 1 123 ? 21.103 -8.212 -7.277 1.00 92.06 123 LEU A CA 1
ATOM 951 C C . LEU A 1 123 ? 21.472 -7.135 -8.310 1.00 92.06 123 LEU A C 1
ATOM 953 O O . LEU A 1 123 ? 20.823 -7.060 -9.352 1.00 92.06 123 LEU A O 1
ATOM 957 N N . MET A 1 124 ? 22.513 -6.330 -8.071 1.00 90.38 124 MET A N 1
ATOM 958 C CA . MET A 1 124 ? 22.994 -5.347 -9.054 1.00 90.38 124 MET A CA 1
ATOM 959 C C . MET A 1 124 ? 23.510 -6.018 -10.323 1.00 90.38 124 MET A C 1
ATOM 961 O O . MET A 1 124 ? 23.124 -5.626 -11.426 1.00 90.38 124 MET A O 1
ATOM 965 N N . ALA A 1 125 ? 24.321 -7.069 -10.178 1.00 94.75 125 ALA A N 1
ATOM 966 C CA . ALA A 1 125 ? 24.797 -7.852 -11.313 1.00 94.75 125 ALA A CA 1
ATOM 967 C C . ALA A 1 125 ? 23.630 -8.492 -12.084 1.00 94.75 125 ALA A C 1
ATOM 969 O O . ALA A 1 125 ? 23.622 -8.511 -13.317 1.00 94.75 125 ALA A O 1
ATOM 970 N N . LYS A 1 126 ? 22.605 -8.967 -11.367 1.00 95.62 126 LYS A N 1
ATOM 971 C CA . LYS A 1 126 ? 21.387 -9.517 -11.970 1.00 95.62 126 LYS A CA 1
ATOM 972 C C . LYS A 1 126 ? 20.584 -8.461 -12.727 1.00 95.62 126 LYS A C 1
ATOM 974 O O . LYS A 1 126 ? 20.119 -8.746 -13.826 1.00 95.62 126 LYS A O 1
ATOM 979 N N . LEU A 1 127 ? 20.440 -7.257 -12.177 1.00 94.88 127 LEU A N 1
ATOM 980 C CA . LEU A 1 127 ? 19.786 -6.144 -12.862 1.00 94.88 127 LEU A CA 1
ATOM 981 C C . LEU A 1 127 ? 20.525 -5.780 -14.150 1.00 94.88 127 LEU A C 1
ATOM 983 O O . LEU A 1 127 ? 19.898 -5.684 -15.201 1.00 94.88 127 LEU A O 1
ATOM 987 N N . ASP A 1 128 ? 21.847 -5.627 -14.080 1.00 95.12 128 ASP A N 1
ATOM 988 C CA . ASP A 1 128 ? 22.662 -5.326 -15.256 1.00 95.12 128 ASP A CA 1
ATOM 989 C C . ASP A 1 128 ? 22.513 -6.409 -16.329 1.00 95.12 128 ASP A C 1
ATOM 991 O O . ASP A 1 128 ? 22.290 -6.081 -17.494 1.00 95.12 128 ASP A O 1
ATOM 995 N N . LYS A 1 129 ? 22.536 -7.691 -15.943 1.00 97.12 129 LYS A N 1
ATOM 996 C CA . LYS A 1 129 ? 22.290 -8.807 -16.864 1.00 97.12 129 LYS A CA 1
ATOM 997 C C . LYS A 1 129 ? 20.950 -8.667 -17.594 1.00 97.12 129 LYS A C 1
ATOM 999 O O . LYS A 1 129 ? 20.916 -8.764 -18.818 1.00 97.12 129 LYS A O 1
ATOM 1004 N N . GLU A 1 130 ? 19.860 -8.423 -16.869 1.00 97.38 130 GLU A N 1
ATOM 1005 C CA . GLU A 1 130 ? 18.527 -8.276 -17.472 1.00 97.38 130 GLU A CA 1
ATOM 1006 C C . GLU A 1 130 ? 18.446 -7.049 -18.394 1.00 97.38 130 GLU A C 1
ATOM 1008 O O . GLU A 1 130 ? 17.811 -7.108 -19.446 1.00 97.38 130 GLU A O 1
ATOM 1013 N N . VAL A 1 131 ? 19.125 -5.950 -18.044 1.00 96.88 131 VAL A N 1
ATOM 1014 C CA . VAL A 1 131 ? 19.201 -4.748 -18.889 1.00 96.88 131 VAL A CA 1
ATOM 1015 C C . VAL A 1 131 ? 19.943 -5.042 -20.193 1.00 96.88 131 VAL A C 1
ATOM 1017 O O . VAL A 1 131 ? 19.465 -4.653 -21.256 1.00 96.88 131 VAL A O 1
ATOM 1020 N N . TYR A 1 132 ? 21.066 -5.764 -20.152 1.00 97.00 132 TYR A N 1
ATOM 1021 C CA . TYR A 1 132 ? 21.777 -6.163 -21.373 1.00 97.00 132 TYR A CA 1
ATOM 1022 C C . TYR A 1 132 ? 20.945 -7.105 -22.247 1.00 97.00 132 TYR A C 1
ATOM 1024 O O . TYR A 1 132 ? 20.906 -6.931 -23.466 1.00 97.00 132 TYR A O 1
ATOM 1032 N N . GLU A 1 133 ? 20.241 -8.067 -21.645 1.00 97.06 133 GLU A N 1
ATOM 1033 C CA . GLU A 1 133 ? 19.313 -8.930 -22.382 1.00 97.06 133 GLU A CA 1
ATOM 1034 C C . GLU A 1 133 ? 18.203 -8.111 -23.052 1.00 97.06 133 GLU A C 1
ATOM 1036 O O . GLU A 1 133 ? 17.864 -8.373 -24.205 1.00 97.06 133 GLU A O 1
ATOM 1041 N N . LEU A 1 134 ? 17.676 -7.081 -22.386 1.00 96.56 134 LEU A N 1
ATOM 1042 C CA . LEU A 1 134 ? 16.689 -6.187 -22.985 1.00 96.56 134 LEU A CA 1
ATOM 1043 C C . LEU A 1 134 ? 17.273 -5.376 -24.155 1.00 96.56 134 LEU A C 1
ATOM 1045 O O . LEU A 1 134 ? 16.651 -5.307 -25.213 1.00 96.56 134 LEU A O 1
ATOM 1049 N N . ILE A 1 135 ? 18.478 -4.815 -24.001 1.00 96.88 135 ILE A N 1
ATOM 1050 C CA . ILE A 1 135 ? 19.175 -4.067 -25.064 1.00 96.88 135 ILE A CA 1
ATOM 1051 C C . ILE A 1 135 ? 19.427 -4.953 -26.287 1.00 96.88 135 ILE A C 1
ATOM 1053 O O . ILE A 1 135 ? 19.313 -4.484 -27.418 1.00 96.88 135 ILE A O 1
ATOM 1057 N N . SER A 1 136 ? 19.710 -6.242 -26.078 1.00 96.69 136 SER A N 1
ATOM 1058 C CA . SER A 1 136 ? 19.942 -7.192 -27.171 1.00 96.69 136 SER A CA 1
ATOM 1059 C C . SER A 1 136 ? 18.727 -7.381 -28.091 1.00 96.69 136 SER A C 1
ATOM 1061 O O . SER A 1 136 ? 18.890 -7.827 -29.224 1.00 96.69 136 SER A O 1
ATOM 1063 N N . LEU A 1 137 ? 17.523 -6.998 -27.643 1.00 96.44 137 LEU A N 1
ATOM 1064 C CA . LEU A 1 137 ? 16.309 -7.021 -28.461 1.00 96.44 137 LEU A CA 1
ATOM 1065 C C . LEU A 1 137 ? 16.185 -5.810 -29.401 1.00 96.44 137 LEU A C 1
ATOM 1067 O O . LEU A 1 137 ? 15.290 -5.805 -30.250 1.00 96.44 137 LEU A O 1
ATOM 1071 N N . PHE A 1 138 ? 17.016 -4.774 -29.253 1.00 96.06 138 PHE A N 1
ATOM 1072 C CA . PHE A 1 138 ? 16.915 -3.547 -30.050 1.00 96.06 138 PHE A CA 1
ATOM 1073 C C . PHE A 1 138 ? 17.601 -3.680 -31.414 1.00 96.06 138 PHE A C 1
ATOM 1075 O O . PHE A 1 138 ? 18.584 -4.414 -31.530 1.00 96.06 138 PHE A O 1
ATOM 1082 N N . PRO A 1 139 ? 17.158 -2.920 -32.435 1.00 95.31 139 PRO A N 1
ATOM 1083 C CA . PRO A 1 139 ? 17.824 -2.889 -33.733 1.00 95.31 139 PRO A CA 1
ATOM 1084 C C . PRO A 1 139 ? 19.304 -2.512 -33.618 1.00 95.31 139 PRO A C 1
ATOM 1086 O O . PRO A 1 139 ? 19.663 -1.573 -32.902 1.00 95.31 139 PRO A O 1
ATOM 1089 N N . MET A 1 140 ? 20.159 -3.183 -34.392 1.00 94.62 140 MET A N 1
ATOM 1090 C CA . MET A 1 140 ? 21.605 -2.912 -34.421 1.00 94.62 140 MET A CA 1
ATOM 1091 C C . MET A 1 140 ? 21.939 -1.459 -34.784 1.00 94.62 140 MET A C 1
ATOM 1093 O O . MET A 1 140 ? 22.928 -0.920 -34.293 1.00 94.62 140 MET A O 1
ATOM 1097 N N . GLU A 1 141 ? 21.107 -0.813 -35.604 1.00 94.38 141 GLU A N 1
ATOM 1098 C CA . GLU A 1 141 ? 21.264 0.599 -35.976 1.00 94.38 141 GLU A CA 1
ATOM 1099 C C . GLU A 1 141 ? 21.235 1.510 -34.739 1.00 94.38 141 GLU A C 1
ATOM 1101 O O . GLU A 1 141 ? 22.118 2.343 -34.539 1.00 94.38 141 GLU A O 1
ATOM 1106 N N . ILE A 1 142 ? 20.269 1.272 -33.845 1.00 92.69 142 ILE A N 1
ATOM 1107 C CA . ILE A 1 142 ? 20.113 2.024 -32.598 1.00 92.69 142 ILE A CA 1
ATOM 1108 C C . ILE A 1 142 ? 21.256 1.703 -31.634 1.00 92.69 142 ILE A C 1
ATOM 1110 O O . ILE A 1 142 ? 21.821 2.615 -31.029 1.00 92.69 142 ILE A O 1
ATOM 1114 N N . GLN A 1 143 ? 21.650 0.428 -31.532 1.00 93.94 143 GLN A N 1
ATOM 1115 C CA . GLN A 1 143 ? 22.781 0.018 -30.692 1.00 93.94 143 GLN A CA 1
ATOM 1116 C C . GLN A 1 143 ? 24.092 0.698 -31.116 1.00 93.94 143 GLN A C 1
ATOM 1118 O O . GLN A 1 143 ? 24.880 1.096 -30.260 1.00 93.94 143 GLN A O 1
ATOM 1123 N N . ARG A 1 144 ? 24.320 0.876 -32.424 1.00 94.88 144 ARG A N 1
ATOM 1124 C CA . ARG A 1 144 ? 25.485 1.602 -32.953 1.00 94.88 144 ARG A CA 1
ATOM 1125 C C . ARG A 1 144 ? 25.401 3.101 -32.702 1.00 94.88 144 ARG A C 1
ATOM 1127 O O . ARG A 1 144 ? 26.406 3.703 -32.344 1.00 94.88 144 ARG A O 1
ATOM 1134 N N . GLN A 1 145 ? 24.224 3.690 -32.895 1.00 94.62 145 GLN A N 1
ATOM 1135 C CA . GLN A 1 145 ? 24.035 5.132 -32.771 1.00 94.62 145 GLN A CA 1
ATOM 1136 C C . GLN A 1 145 ? 24.178 5.615 -31.319 1.00 94.62 145 GLN A C 1
ATOM 1138 O O . GLN A 1 145 ? 24.793 6.651 -31.083 1.00 94.62 145 GLN A O 1
ATOM 1143 N N . TRP A 1 146 ? 23.613 4.888 -30.352 1.00 89.62 146 TRP A N 1
ATOM 1144 C CA . TRP A 1 146 ? 23.572 5.310 -28.943 1.00 89.62 146 TRP A CA 1
ATOM 1145 C C . TRP A 1 146 ? 24.666 4.658 -28.091 1.00 89.62 146 TRP A C 1
ATOM 1147 O O . TRP A 1 146 ? 24.991 5.149 -27.010 1.00 89.62 146 TRP A O 1
ATOM 1157 N N . GLY A 1 147 ? 25.242 3.554 -28.573 1.00 95.44 147 GLY A N 1
ATOM 1158 C CA . GLY A 1 147 ? 26.132 2.702 -27.798 1.00 95.44 147 GLY A CA 1
ATOM 1159 C C . GLY A 1 147 ? 25.377 1.895 -26.738 1.00 95.44 147 GLY A C 1
ATOM 1160 O O . GLY A 1 147 ? 24.373 2.328 -26.170 1.00 95.44 147 GLY A O 1
ATOM 1161 N N . VAL A 1 148 ? 25.891 0.704 -26.427 1.00 94.19 148 VAL A N 1
ATOM 1162 C CA . VAL A 1 148 ? 25.290 -0.185 -25.416 1.00 94.19 148 VAL A CA 1
ATOM 1163 C C . VAL A 1 148 ? 25.235 0.497 -24.043 1.00 94.19 148 VAL A C 1
ATOM 1165 O O . VAL A 1 148 ? 24.233 0.394 -23.340 1.00 94.19 148 VAL A O 1
ATOM 1168 N N . GLU A 1 149 ? 26.274 1.252 -23.682 1.00 93.31 149 GLU A N 1
ATOM 1169 C CA . GLU A 1 149 ? 26.332 1.955 -22.396 1.00 93.31 149 GLU A CA 1
ATOM 1170 C C . GLU A 1 149 ? 25.348 3.134 -22.323 1.00 93.31 149 GLU A C 1
ATOM 1172 O O . GLU A 1 149 ? 24.744 3.378 -21.279 1.00 93.31 149 GLU A O 1
ATOM 1177 N N . GLY A 1 150 ? 25.120 3.829 -23.443 1.00 93.12 150 GLY A N 1
ATOM 1178 C CA . GLY A 1 150 ? 24.116 4.890 -23.531 1.00 93.12 150 GLY A CA 1
ATOM 1179 C C . GLY A 1 150 ? 22.704 4.348 -23.307 1.00 93.12 150 GLY A C 1
ATOM 1180 O O . GLY A 1 150 ? 21.957 4.883 -22.488 1.00 93.12 150 GLY A O 1
ATOM 1181 N N . LEU A 1 151 ? 22.376 3.226 -23.955 1.00 93.25 151 LEU A N 1
ATOM 1182 C CA . LEU A 1 151 ? 21.097 2.533 -23.773 1.00 93.25 151 LEU A CA 1
ATOM 1183 C C . LEU A 1 151 ? 20.938 1.981 -22.351 1.00 93.25 151 LEU A C 1
ATOM 1185 O O . LEU A 1 151 ? 19.870 2.121 -21.754 1.00 93.25 151 LEU A O 1
ATOM 1189 N N . ARG A 1 152 ? 22.006 1.414 -21.771 1.00 95.25 152 ARG A N 1
ATOM 1190 C CA . ARG A 1 152 ? 22.025 0.968 -20.368 1.00 95.25 152 ARG A CA 1
ATOM 1191 C C . ARG A 1 152 ? 21.683 2.116 -19.427 1.00 95.25 152 ARG A C 1
ATOM 1193 O O . ARG A 1 152 ? 20.806 1.960 -18.580 1.00 95.25 152 ARG A O 1
ATOM 1200 N N . ASN A 1 153 ? 22.332 3.265 -19.587 1.00 92.00 153 ASN A N 1
ATOM 1201 C CA . ASN A 1 153 ? 22.087 4.433 -18.744 1.00 92.00 153 ASN A CA 1
ATOM 1202 C C . ASN A 1 153 ? 20.677 4.994 -18.934 1.00 92.00 153 ASN A C 1
ATOM 1204 O O . ASN A 1 153 ? 20.023 5.332 -17.951 1.00 92.00 153 ASN A O 1
ATOM 1208 N N . GLN A 1 154 ? 20.161 5.020 -20.163 1.00 91.56 154 GLN A N 1
ATOM 1209 C CA . GLN A 1 154 ? 18.782 5.432 -20.420 1.00 91.56 154 GLN A CA 1
ATOM 1210 C C . GLN A 1 154 ? 17.774 4.514 -19.714 1.00 91.56 154 GLN A C 1
ATOM 1212 O O . GLN A 1 154 ? 16.889 5.001 -19.013 1.00 91.56 154 GLN A O 1
ATOM 1217 N N . ILE A 1 155 ? 17.930 3.192 -19.832 1.00 93.38 155 ILE A N 1
ATOM 1218 C CA . ILE A 1 155 ? 17.066 2.224 -19.142 1.00 93.38 155 ILE A CA 1
ATOM 1219 C C . ILE A 1 155 ? 17.189 2.390 -17.623 1.00 93.38 155 ILE A C 1
ATOM 1221 O O . ILE A 1 155 ? 16.177 2.411 -16.929 1.00 93.38 155 ILE A O 1
ATOM 1225 N N . LYS A 1 156 ? 18.400 2.581 -17.088 1.00 92.12 156 LYS A N 1
ATOM 1226 C CA . LYS A 1 156 ? 18.606 2.841 -15.654 1.00 92.12 156 LYS A CA 1
ATOM 1227 C C . LYS A 1 156 ? 17.944 4.128 -15.172 1.00 92.12 156 LYS A C 1
ATOM 1229 O O . LYS A 1 156 ? 17.385 4.127 -14.080 1.00 92.12 156 LYS A O 1
ATOM 1234 N N . ASN A 1 157 ? 17.964 5.185 -15.981 1.00 88.88 157 ASN A N 1
ATOM 1235 C CA . ASN A 1 157 ? 17.274 6.437 -15.678 1.00 88.88 157 ASN A CA 1
ATOM 1236 C C . ASN A 1 157 ? 15.761 6.240 -15.646 1.00 88.88 157 ASN A C 1
ATOM 1238 O O . ASN A 1 157 ? 15.098 6.769 -14.758 1.00 88.88 157 ASN A O 1
ATOM 1242 N N . HIS A 1 158 ? 15.214 5.424 -16.553 1.00 88.38 158 HIS A N 1
ATOM 1243 C CA . HIS A 1 158 ? 13.826 5.001 -16.428 1.00 88.38 158 HIS A CA 1
ATOM 1244 C C . HIS A 1 158 ? 13.625 4.225 -15.125 1.00 88.38 158 HIS A C 1
ATOM 1246 O O . HIS A 1 158 ? 12.745 4.574 -14.369 1.00 88.38 158 HIS A O 1
ATOM 1252 N N . LEU A 1 159 ? 14.485 3.281 -14.755 1.00 89.56 159 LEU A N 1
ATOM 1253 C CA . LEU A 1 159 ? 14.379 2.524 -13.496 1.00 89.56 159 LEU A CA 1
ATOM 1254 C C . LEU A 1 159 ? 14.692 3.327 -12.216 1.00 89.56 159 LEU A C 1
ATOM 1256 O O . LEU A 1 159 ? 14.791 2.741 -11.131 1.00 89.56 159 LEU A O 1
ATOM 1260 N N . ALA A 1 160 ? 14.859 4.650 -12.297 1.00 84.31 160 ALA A N 1
ATOM 1261 C CA . ALA A 1 160 ? 14.913 5.503 -11.113 1.00 84.31 160 ALA A CA 1
ATOM 1262 C C . ALA A 1 160 ? 13.608 5.405 -10.300 1.00 84.31 160 ALA A C 1
ATOM 1264 O O . ALA A 1 160 ? 13.634 5.530 -9.078 1.00 84.31 160 ALA A O 1
ATOM 1265 N N . PHE A 1 161 ? 12.478 5.075 -10.944 1.00 71.56 161 PHE A N 1
ATOM 1266 C CA . PHE A 1 161 ? 11.255 4.713 -10.233 1.00 71.56 161 PHE A CA 1
ATOM 1267 C C . PHE A 1 161 ? 11.304 3.249 -9.758 1.00 71.56 161 PHE A C 1
ATOM 1269 O O . PHE A 1 161 ? 11.529 2.319 -10.525 1.00 71.56 161 PHE A O 1
ATOM 1276 N N . GLY A 1 162 ? 11.104 3.027 -8.462 1.00 70.88 162 GLY A N 1
ATOM 1277 C CA . GLY A 1 162 ? 11.033 1.687 -7.868 1.00 70.88 162 GLY A CA 1
ATOM 1278 C C . GLY A 1 162 ? 11.457 1.725 -6.406 1.00 70.88 162 GLY A C 1
ATOM 1279 O O . GLY A 1 162 ? 12.263 2.571 -6.037 1.00 70.88 162 GLY A O 1
ATOM 1280 N N . LYS A 1 163 ? 10.883 0.864 -5.556 1.00 77.00 163 LYS A N 1
ATOM 1281 C CA . LYS A 1 163 ? 11.186 0.855 -4.112 1.00 77.00 163 LYS A CA 1
ATOM 1282 C C . LYS A 1 163 ? 12.419 0.030 -3.749 1.00 77.00 163 LYS A C 1
ATOM 1284 O O . LYS A 1 163 ? 12.880 0.148 -2.626 1.00 77.00 163 LYS A O 1
ATOM 1289 N N . GLY A 1 164 ? 12.928 -0.784 -4.671 1.00 88.19 164 GLY A N 1
ATOM 1290 C CA . GLY A 1 164 ? 14.105 -1.608 -4.436 1.00 88.19 164 GLY A CA 1
ATOM 1291 C C . GLY A 1 164 ? 14.593 -2.295 -5.704 1.00 88.19 164 GLY A C 1
ATOM 1292 O O . GLY A 1 164 ? 13.954 -2.251 -6.760 1.00 88.19 164 GLY A O 1
ATOM 1293 N N . LEU A 1 165 ? 15.747 -2.948 -5.605 1.00 89.75 165 LEU A N 1
ATOM 1294 C CA . LEU A 1 165 ? 16.413 -3.546 -6.762 1.00 89.75 165 LEU A CA 1
ATOM 1295 C C . LEU A 1 165 ? 15.623 -4.701 -7.391 1.00 89.75 165 LEU A C 1
ATOM 1297 O O . LEU A 1 165 ? 15.639 -4.872 -8.608 1.00 89.75 165 LEU A O 1
ATOM 1301 N N . LYS A 1 166 ? 14.885 -5.458 -6.574 1.00 91.25 166 LYS A N 1
ATOM 1302 C CA . LYS A 1 166 ? 14.016 -6.544 -7.039 1.00 91.25 166 LYS A CA 1
ATOM 1303 C C . LYS A 1 166 ? 12.894 -6.032 -7.948 1.00 91.25 166 LYS A C 1
ATOM 1305 O O . LYS A 1 166 ? 12.715 -6.575 -9.031 1.00 91.25 166 LYS A O 1
ATOM 1310 N N . ASP A 1 167 ? 12.230 -4.941 -7.564 1.00 90.06 167 ASP A N 1
ATOM 1311 C CA . ASP A 1 167 ? 11.172 -4.324 -8.375 1.00 90.06 167 ASP A CA 1
ATOM 1312 C C . ASP A 1 167 ? 11.718 -3.835 -9.725 1.00 90.06 167 ASP A C 1
ATOM 1314 O O . ASP A 1 167 ? 11.062 -3.982 -10.757 1.00 90.06 167 ASP A O 1
ATOM 1318 N N . LYS A 1 168 ? 12.945 -3.292 -9.732 1.00 93.44 168 LYS A N 1
ATOM 1319 C CA . LYS A 1 168 ? 13.633 -2.862 -10.960 1.00 93.44 168 LYS A CA 1
ATOM 1320 C C . LYS A 1 168 ? 13.939 -4.052 -11.871 1.00 93.44 168 LYS A C 1
ATOM 1322 O O . LYS A 1 168 ? 13.683 -3.976 -13.067 1.00 93.44 168 LYS A O 1
ATOM 1327 N N . ILE A 1 169 ? 14.430 -5.162 -11.313 1.00 94.44 169 ILE A N 1
ATOM 1328 C CA . ILE A 1 169 ? 14.674 -6.412 -12.053 1.00 94.44 169 ILE A CA 1
ATOM 1329 C C . ILE A 1 169 ? 13.373 -6.935 -12.668 1.00 94.44 169 ILE A C 1
ATOM 1331 O O . ILE A 1 169 ? 13.339 -7.248 -13.857 1.00 94.44 169 ILE A O 1
ATOM 1335 N N . ASP A 1 170 ? 12.302 -7.003 -11.878 1.00 93.38 170 ASP A N 1
ATOM 1336 C CA . ASP A 1 170 ? 11.005 -7.497 -12.340 1.00 93.38 170 ASP A CA 1
ATOM 1337 C C . ASP A 1 170 ? 10.417 -6.566 -13.417 1.00 93.38 170 ASP A C 1
ATOM 1339 O O . ASP A 1 170 ? 9.889 -7.035 -14.420 1.00 93.38 170 ASP A O 1
ATOM 1343 N N . ALA A 1 171 ? 10.611 -5.245 -13.309 1.00 94.50 171 ALA A N 1
ATOM 1344 C CA . ALA A 1 171 ? 10.244 -4.297 -14.360 1.00 94.50 171 ALA A CA 1
ATOM 1345 C C . ALA A 1 171 ? 10.996 -4.488 -15.675 1.00 94.50 171 ALA A C 1
ATOM 1347 O O . ALA A 1 171 ? 10.376 -4.388 -16.733 1.00 94.50 171 ALA A O 1
ATOM 1348 N N . VAL A 1 172 ? 12.295 -4.780 -15.632 1.00 96.25 172 VAL A N 1
ATOM 1349 C CA . VAL A 1 172 ? 13.062 -5.071 -16.851 1.00 96.25 172 VAL A CA 1
ATOM 1350 C C . VAL A 1 172 ? 12.613 -6.388 -17.479 1.00 96.25 172 VAL A C 1
ATOM 1352 O O . VAL A 1 172 ? 12.497 -6.466 -18.700 1.00 96.25 172 VAL A O 1
ATOM 1355 N N . LYS A 1 173 ? 12.305 -7.407 -16.669 1.00 96.38 173 LYS A N 1
ATOM 1356 C CA . LYS A 1 173 ? 11.776 -8.688 -17.160 1.00 96.38 173 LYS A CA 1
ATOM 1357 C C . LYS A 1 173 ? 10.415 -8.538 -17.828 1.00 96.38 173 LYS A C 1
ATOM 1359 O O . LYS A 1 173 ? 10.258 -8.987 -18.959 1.00 96.38 173 LYS A O 1
ATOM 1364 N N . ASP A 1 174 ? 9.485 -7.851 -17.168 1.00 95.19 174 ASP A N 1
ATOM 1365 C CA . ASP A 1 174 ? 8.168 -7.535 -17.725 1.00 95.19 174 ASP A CA 1
ATOM 1366 C C . ASP A 1 174 ? 8.308 -6.802 -19.067 1.00 95.19 174 ASP A C 1
ATOM 1368 O O . ASP A 1 174 ? 7.669 -7.170 -20.053 1.00 95.19 174 ASP A O 1
ATOM 1372 N N . ALA A 1 175 ? 9.186 -5.789 -19.119 1.00 96.50 175 ALA A N 1
ATOM 1373 C CA . ALA A 1 175 ? 9.474 -5.056 -20.346 1.00 96.50 175 ALA A CA 1
ATOM 1374 C C . ALA A 1 175 ? 9.965 -6.018 -21.432 1.00 96.50 175 ALA A C 1
ATOM 1376 O O . ALA A 1 175 ? 9.400 -6.066 -22.521 1.00 96.50 175 ALA A O 1
ATOM 1377 N N . LYS A 1 176 ? 10.993 -6.816 -21.124 1.00 96.88 176 LYS A N 1
ATOM 1378 C CA . LYS A 1 176 ? 11.616 -7.771 -22.045 1.00 96.88 176 LYS A CA 1
ATOM 1379 C C . LYS A 1 176 ? 10.594 -8.738 -22.636 1.00 96.88 176 LYS A C 1
ATOM 1381 O O . LYS A 1 176 ? 10.641 -8.999 -23.835 1.00 96.88 176 LYS A O 1
ATOM 1386 N N . ASP A 1 177 ? 9.679 -9.255 -21.826 1.00 96.38 177 ASP A N 1
ATOM 1387 C CA . ASP A 1 177 ? 8.664 -10.198 -22.291 1.00 96.38 177 ASP A CA 1
ATOM 1388 C C . ASP A 1 177 ? 7.605 -9.532 -23.173 1.00 96.38 177 ASP A C 1
ATOM 1390 O O . ASP A 1 177 ? 7.217 -10.107 -24.187 1.00 96.38 177 ASP A O 1
ATOM 1394 N N . ILE A 1 178 ? 7.219 -8.291 -22.875 1.00 95.38 178 ILE A N 1
ATOM 1395 C CA . ILE A 1 178 ? 6.271 -7.527 -23.697 1.00 95.38 178 ILE A CA 1
ATOM 1396 C C . ILE A 1 178 ? 6.905 -7.076 -25.019 1.00 95.38 178 ILE A C 1
ATOM 1398 O O . ILE A 1 178 ? 6.258 -7.120 -26.060 1.00 95.38 178 ILE A O 1
ATOM 1402 N N . ILE A 1 179 ? 8.168 -6.648 -25.004 1.00 95.50 179 ILE A N 1
ATOM 1403 C CA . ILE A 1 179 ? 8.845 -6.021 -26.152 1.00 95.50 179 ILE A CA 1
ATOM 1404 C C . ILE A 1 179 ? 9.156 -7.021 -27.270 1.00 95.50 179 ILE A C 1
ATOM 1406 O O . ILE A 1 179 ? 9.169 -6.637 -28.440 1.00 95.50 179 ILE A O 1
ATOM 1410 N N . LYS A 1 180 ? 9.364 -8.304 -26.945 1.00 96.06 180 LYS A N 1
ATOM 1411 C CA . LYS A 1 180 ? 9.584 -9.372 -27.943 1.00 96.06 180 LYS A CA 1
ATOM 1412 C C . LYS A 1 180 ? 8.470 -9.440 -28.988 1.00 96.06 180 LYS A C 1
ATOM 1414 O O . LYS A 1 180 ? 8.736 -9.783 -30.137 1.00 96.06 180 LYS A O 1
ATOM 1419 N N . ASP A 1 181 ? 7.258 -9.065 -28.595 1.00 95.69 181 ASP A N 1
ATOM 1420 C CA . ASP A 1 181 ? 6.076 -9.094 -29.445 1.00 95.69 181 ASP A CA 1
ATOM 1421 C C . ASP A 1 181 ? 5.944 -7.890 -30.393 1.00 95.69 181 ASP A C 1
ATOM 1423 O O . ASP A 1 181 ? 5.057 -7.888 -31.251 1.00 95.69 181 ASP A O 1
ATOM 1427 N N . PHE A 1 182 ? 6.767 -6.850 -30.226 1.00 95.62 182 PHE A N 1
ATOM 1428 C CA . PHE A 1 182 ? 6.731 -5.654 -31.066 1.00 95.62 182 PHE A CA 1
ATOM 1429 C C . PHE A 1 182 ? 7.686 -5.789 -32.265 1.00 95.62 182 PHE A C 1
ATOM 1431 O O . PHE A 1 182 ? 8.763 -6.394 -32.132 1.00 95.62 182 PHE A O 1
ATOM 1438 N N . PRO A 1 183 ? 7.337 -5.201 -33.430 1.00 96.25 183 PRO A N 1
ATOM 1439 C CA . PRO A 1 183 ? 8.241 -5.104 -34.575 1.00 96.25 183 PRO A CA 1
ATOM 1440 C C . PRO A 1 183 ? 9.554 -4.430 -34.177 1.00 96.25 183 PRO A C 1
ATOM 1442 O O . PRO A 1 183 ? 9.539 -3.484 -33.392 1.00 96.25 183 PRO A O 1
ATOM 1445 N N . GLU A 1 184 ? 10.684 -4.869 -34.739 1.00 94.44 184 GLU A N 1
ATOM 1446 C CA . GLU A 1 184 ? 12.014 -4.373 -34.341 1.00 94.44 184 GLU A CA 1
ATOM 1447 C C . GLU A 1 184 ? 12.125 -2.844 -34.381 1.00 94.44 184 GLU A C 1
ATOM 1449 O O . GLU A 1 184 ? 12.684 -2.243 -33.465 1.00 94.44 184 GLU A O 1
ATOM 1454 N N . SER A 1 185 ? 11.519 -2.211 -35.389 1.00 92.56 185 SER A N 1
ATOM 1455 C CA . SER A 1 185 ? 11.486 -0.755 -35.558 1.00 92.56 185 SER A CA 1
ATOM 1456 C C . SER A 1 185 ? 10.758 -0.006 -34.439 1.00 92.56 185 SER A C 1
ATOM 1458 O O . SER A 1 185 ? 11.040 1.166 -34.219 1.00 92.56 185 SER A O 1
ATOM 1460 N N . GLU A 1 186 ? 9.826 -0.656 -33.741 1.00 94.94 186 GLU A N 1
ATOM 1461 C CA . GLU A 1 186 ? 8.999 -0.048 -32.692 1.00 94.94 186 GLU A CA 1
ATOM 1462 C C . GLU A 1 186 ? 9.477 -0.397 -31.279 1.00 94.94 186 GLU A C 1
ATOM 1464 O O . GLU A 1 186 ? 9.004 0.195 -30.309 1.00 94.94 186 GLU A O 1
ATOM 1469 N N . ARG A 1 187 ? 10.420 -1.338 -31.129 1.00 94.69 187 ARG A N 1
ATOM 1470 C CA . ARG A 1 187 ? 10.842 -1.839 -29.810 1.00 94.69 187 ARG A CA 1
ATOM 1471 C C . ARG A 1 187 ? 11.369 -0.737 -28.900 1.00 94.69 187 ARG A C 1
ATOM 1473 O O . ARG A 1 187 ? 11.041 -0.737 -27.722 1.00 94.69 187 ARG A O 1
ATOM 1480 N N . VAL A 1 188 ? 12.137 0.213 -29.433 1.00 93.06 188 VAL A N 1
ATOM 1481 C CA . VAL A 1 188 ? 12.711 1.322 -28.648 1.00 93.06 188 VAL A CA 1
ATOM 1482 C C . VAL A 1 188 ? 11.614 2.226 -28.086 1.00 93.06 188 VAL A C 1
ATOM 1484 O O . VAL A 1 188 ? 11.587 2.490 -26.884 1.00 93.06 188 VAL A O 1
ATOM 1487 N N . ASP A 1 189 ? 10.664 2.631 -28.931 1.00 93.06 189 ASP A N 1
ATOM 1488 C CA . ASP A 1 189 ? 9.517 3.441 -28.510 1.00 93.06 189 ASP A CA 1
ATOM 1489 C C . ASP A 1 189 ? 8.631 2.668 -27.518 1.00 93.06 189 ASP A C 1
ATOM 1491 O O . ASP A 1 189 ? 8.142 3.232 -26.537 1.00 93.06 189 ASP A O 1
ATOM 1495 N N . ALA A 1 190 ? 8.448 1.360 -27.731 1.00 94.38 190 ALA A N 1
ATOM 1496 C CA . ALA A 1 190 ? 7.680 0.499 -26.837 1.00 94.38 190 ALA A CA 1
ATOM 1497 C C . ALA A 1 190 ? 8.299 0.420 -25.431 1.00 94.38 190 ALA A C 1
ATOM 1499 O O . ALA A 1 190 ? 7.559 0.434 -24.447 1.00 94.38 190 ALA A O 1
ATOM 1500 N N . VAL A 1 191 ? 9.633 0.394 -25.317 1.00 95.06 191 VAL A N 1
ATOM 1501 C CA . VAL A 1 191 ? 10.351 0.404 -24.027 1.00 95.06 191 VAL A CA 1
ATOM 1502 C C . VAL A 1 191 ? 10.091 1.694 -23.260 1.00 95.06 191 VAL A C 1
ATOM 1504 O O . VAL A 1 191 ? 9.720 1.651 -22.085 1.00 95.06 191 VAL A O 1
ATOM 1507 N N . ASP A 1 192 ? 10.256 2.840 -23.925 1.00 92.69 192 ASP A N 1
ATOM 1508 C CA . ASP A 1 192 ? 10.013 4.161 -23.334 1.00 92.69 192 ASP A CA 1
ATOM 1509 C C . ASP A 1 192 ? 8.572 4.271 -22.815 1.00 92.69 192 ASP A C 1
ATOM 1511 O O . ASP A 1 192 ? 8.324 4.665 -21.668 1.00 92.69 192 ASP A O 1
ATOM 1515 N N . LYS A 1 193 ? 7.599 3.838 -23.631 1.00 93.12 193 LYS A N 1
ATOM 1516 C CA . LYS A 1 193 ? 6.186 3.825 -23.235 1.00 93.12 193 LYS A CA 1
ATOM 1517 C C . LYS A 1 193 ? 5.902 2.858 -22.106 1.00 93.12 193 LYS A C 1
ATOM 1519 O O . LYS A 1 193 ? 5.188 3.238 -21.178 1.00 93.12 193 LYS A O 1
ATOM 1524 N N . PHE A 1 194 ? 6.471 1.659 -22.138 1.00 95.25 194 PHE A N 1
ATOM 1525 C CA . PHE A 1 194 ? 6.323 0.691 -21.061 1.00 95.25 194 PHE A CA 1
ATOM 1526 C C . PHE A 1 194 ? 6.763 1.292 -19.722 1.00 95.25 194 PHE A C 1
ATOM 1528 O O . PHE A 1 194 ? 5.974 1.318 -18.774 1.00 95.25 194 PHE A O 1
ATOM 1535 N N . PHE A 1 195 ? 7.980 1.838 -19.645 1.00 94.19 195 PHE A N 1
ATOM 1536 C CA . PHE A 1 195 ? 8.492 2.389 -18.392 1.00 94.19 195 PHE A CA 1
ATOM 1537 C C . PHE A 1 195 ? 7.733 3.648 -17.955 1.00 94.19 195 PHE A C 1
ATOM 1539 O O . PHE A 1 195 ? 7.477 3.821 -16.766 1.00 94.19 195 PHE A O 1
ATOM 1546 N N . THR A 1 196 ? 7.284 4.486 -18.891 1.00 90.75 196 THR A N 1
ATOM 1547 C CA . THR A 1 196 ? 6.438 5.652 -18.581 1.00 90.75 196 THR A CA 1
ATOM 1548 C C . THR A 1 196 ? 5.097 5.238 -17.965 1.00 90.75 196 THR A C 1
ATOM 1550 O O . THR A 1 196 ? 4.667 5.799 -16.949 1.00 90.75 196 THR A O 1
ATOM 1553 N N . ILE A 1 197 ? 4.429 4.236 -18.548 1.00 91.94 197 ILE A N 1
ATOM 1554 C CA . ILE A 1 197 ? 3.165 3.701 -18.023 1.00 91.94 197 ILE A CA 1
ATOM 1555 C C . ILE A 1 197 ? 3.402 3.066 -16.655 1.00 91.94 197 ILE A C 1
ATOM 1557 O O . ILE A 1 197 ? 2.639 3.334 -15.725 1.00 91.94 197 ILE A O 1
ATOM 1561 N N . LYS A 1 198 ? 4.469 2.268 -16.512 1.00 92.31 198 LYS A N 1
ATOM 1562 C CA . LYS A 1 198 ? 4.801 1.603 -15.250 1.00 92.31 198 LYS A CA 1
ATOM 1563 C C . LYS A 1 198 ? 5.055 2.618 -14.136 1.00 92.31 198 LYS A C 1
ATOM 1565 O O . LYS A 1 198 ? 4.398 2.541 -13.103 1.00 92.31 198 LYS A O 1
ATOM 1570 N N . ASN A 1 199 ? 5.868 3.644 -14.393 1.00 89.69 199 ASN A N 1
ATOM 1571 C CA . ASN A 1 199 ? 6.103 4.744 -13.454 1.00 89.69 199 ASN A CA 1
ATOM 1572 C C . ASN A 1 199 ? 4.794 5.433 -13.036 1.00 89.69 199 ASN A C 1
ATOM 1574 O O . ASN A 1 199 ? 4.541 5.682 -11.859 1.00 89.69 199 ASN A O 1
ATOM 1578 N N . THR A 1 200 ? 3.914 5.703 -14.003 1.00 89.00 200 THR A N 1
ATOM 1579 C CA . THR A 1 200 ? 2.619 6.343 -13.734 1.00 89.00 200 THR A CA 1
ATOM 1580 C C . THR A 1 200 ? 1.732 5.467 -12.843 1.00 89.00 200 THR A C 1
ATOM 1582 O O . THR A 1 200 ? 1.124 5.973 -11.896 1.00 89.00 200 THR A O 1
ATOM 1585 N N . LYS A 1 201 ? 1.675 4.151 -13.098 1.00 90.44 201 LYS A N 1
ATOM 1586 C CA . LYS A 1 201 ? 0.932 3.195 -12.262 1.00 90.44 201 LYS A CA 1
ATOM 1587 C C . LYS A 1 201 ? 1.529 3.088 -10.861 1.00 90.44 201 LYS A C 1
ATOM 1589 O O . LYS A 1 201 ? 0.778 3.145 -9.888 1.00 90.44 201 LYS A O 1
ATOM 1594 N N . ASP A 1 202 ? 2.849 3.001 -10.746 1.00 88.31 202 ASP A N 1
ATOM 1595 C CA . ASP A 1 202 ? 3.542 2.919 -9.460 1.00 88.31 202 ASP A CA 1
ATOM 1596 C C . ASP A 1 202 ? 3.301 4.175 -8.619 1.00 88.31 202 ASP A C 1
ATOM 1598 O O . ASP A 1 202 ? 2.970 4.078 -7.436 1.00 88.31 202 ASP A O 1
ATOM 1602 N N . ASN A 1 203 ? 3.373 5.362 -9.226 1.00 87.25 203 ASN A N 1
ATOM 1603 C CA . ASN A 1 203 ? 3.084 6.623 -8.544 1.00 87.25 203 ASN A CA 1
ATOM 1604 C C . ASN A 1 203 ? 1.612 6.733 -8.132 1.00 87.25 203 ASN A C 1
ATOM 1606 O O . ASN A 1 203 ? 1.318 7.198 -7.030 1.00 87.25 203 ASN A O 1
ATOM 1610 N N . LEU A 1 204 ? 0.680 6.245 -8.958 1.00 88.50 204 LEU A N 1
ATOM 1611 C CA . LEU A 1 204 ? -0.737 6.167 -8.596 1.00 88.50 204 LEU A CA 1
ATOM 1612 C C . LEU A 1 204 ? -0.955 5.243 -7.389 1.00 88.50 204 LEU A C 1
ATOM 1614 O O . LEU A 1 204 ? -1.689 5.597 -6.466 1.00 88.50 204 LEU A O 1
ATOM 1618 N N . VAL A 1 205 ? -0.316 4.069 -7.377 1.00 87.62 205 VAL A N 1
ATOM 1619 C CA . VAL A 1 205 ? -0.394 3.124 -6.255 1.00 87.62 205 VAL A CA 1
ATOM 1620 C C . VAL A 1 205 ? 0.230 3.734 -5.002 1.00 87.62 205 VAL A C 1
ATOM 1622 O O . VAL A 1 205 ? -0.398 3.690 -3.947 1.00 87.62 205 VAL A O 1
ATOM 1625 N N . LYS A 1 206 ? 1.400 4.378 -5.098 1.00 86.56 206 LYS A N 1
ATOM 1626 C CA . LYS A 1 206 ? 2.036 5.091 -3.975 1.00 86.56 206 LYS A CA 1
ATOM 1627 C C . LYS A 1 206 ? 1.138 6.197 -3.421 1.00 86.56 206 LYS A C 1
ATOM 1629 O O . LYS A 1 206 ? 0.975 6.279 -2.206 1.00 86.56 206 LYS A O 1
ATOM 1634 N N . LYS A 1 207 ? 0.513 7.001 -4.287 1.00 89.50 207 LYS A N 1
ATOM 1635 C CA . LYS A 1 207 ? -0.429 8.054 -3.882 1.00 89.50 207 LYS A CA 1
ATOM 1636 C C . LYS A 1 207 ? -1.635 7.469 -3.145 1.00 89.50 207 LYS A C 1
ATOM 1638 O O . LYS A 1 207 ? -1.926 7.897 -2.033 1.00 89.50 207 LYS A O 1
ATOM 1643 N N . LYS A 1 208 ? -2.267 6.430 -3.702 1.00 87.62 208 LYS A N 1
ATOM 1644 C CA . LYS A 1 208 ? -3.383 5.723 -3.049 1.00 87.62 208 LYS A CA 1
ATOM 1645 C C . LYS A 1 208 ? -2.970 5.095 -1.718 1.00 87.62 208 LYS A C 1
ATOM 1647 O O . LYS A 1 208 ? -3.727 5.153 -0.758 1.00 87.62 208 LYS A O 1
ATOM 1652 N N . GLN A 1 209 ? -1.765 4.530 -1.629 1.00 86.81 209 GLN A N 1
ATOM 1653 C CA . GLN A 1 209 ? -1.222 4.000 -0.377 1.00 86.81 209 GLN A CA 1
ATOM 1654 C C . GLN A 1 209 ? -0.972 5.107 0.654 1.00 86.81 209 GLN A C 1
ATOM 1656 O O . GLN A 1 209 ? -1.231 4.893 1.835 1.00 86.81 209 GLN A O 1
ATOM 1661 N N . ALA A 1 210 ? -0.480 6.277 0.242 1.00 87.31 210 ALA A N 1
ATOM 1662 C CA . ALA A 1 210 ? -0.276 7.417 1.133 1.00 87.31 210 ALA A CA 1
ATOM 1663 C C . ALA A 1 210 ? -1.614 7.964 1.658 1.00 87.31 210 ALA A C 1
ATOM 1665 O O . ALA A 1 210 ? -1.775 8.118 2.867 1.00 87.31 210 ALA A O 1
ATOM 1666 N N . GLU A 1 211 ? -2.601 8.159 0.780 1.00 87.06 211 GLU A N 1
ATOM 1667 C CA . GLU A 1 211 ? -3.968 8.556 1.151 1.00 87.06 211 GLU A CA 1
ATOM 1668 C C . GLU A 1 211 ? -4.617 7.522 2.092 1.00 87.06 211 GLU A C 1
ATOM 1670 O O . GLU A 1 211 ? -5.177 7.877 3.133 1.00 87.06 211 GLU A O 1
ATOM 1675 N N . ALA A 1 212 ? -4.459 6.227 1.794 1.00 85.56 212 ALA A N 1
ATOM 1676 C CA . ALA A 1 212 ? -4.924 5.140 2.650 1.00 85.56 212 ALA A CA 1
ATOM 1677 C C . ALA A 1 212 ? -4.243 5.161 4.028 1.00 85.56 212 ALA A C 1
ATOM 1679 O O . ALA A 1 212 ? -4.930 5.052 5.039 1.00 85.56 212 ALA A O 1
ATOM 1680 N N . LYS A 1 213 ? -2.922 5.369 4.105 1.00 86.62 213 LYS A N 1
ATOM 1681 C CA . LYS A 1 213 ? -2.193 5.482 5.382 1.00 86.62 213 LYS A CA 1
ATOM 1682 C C . LYS A 1 213 ? -2.670 6.664 6.222 1.00 86.62 213 LYS A C 1
ATOM 1684 O O . LYS A 1 213 ? -2.873 6.496 7.420 1.00 86.62 213 LYS A O 1
ATOM 1689 N N . VAL A 1 214 ? -2.875 7.832 5.610 1.00 87.81 214 VAL A N 1
ATOM 1690 C CA . VAL A 1 214 ? -3.389 9.019 6.314 1.00 87.81 214 VAL A CA 1
ATOM 1691 C C . VAL A 1 214 ? -4.797 8.752 6.852 1.00 87.81 214 VAL A C 1
ATOM 1693 O O . VAL A 1 214 ? -5.065 8.999 8.028 1.00 87.81 214 VAL A O 1
ATOM 1696 N N . SER A 1 215 ? -5.679 8.176 6.030 1.00 86.12 215 SER A N 1
ATOM 1697 C CA . SER A 1 215 ? -7.046 7.848 6.457 1.00 86.12 215 SER A CA 1
ATOM 1698 C C . SER A 1 215 ? -7.089 6.771 7.553 1.00 86.12 215 SER A C 1
ATOM 1700 O O . SER A 1 215 ? -7.832 6.917 8.522 1.00 86.12 215 SER A O 1
ATOM 1702 N N . LEU A 1 216 ? -6.245 5.735 7.473 1.00 85.62 216 LEU A N 1
ATOM 1703 C CA . LEU A 1 216 ? -6.113 4.710 8.514 1.00 85.62 216 LEU A CA 1
ATOM 1704 C C . LEU A 1 216 ? -5.540 5.275 9.814 1.00 85.62 216 LEU A C 1
ATOM 1706 O O . LEU A 1 216 ? -6.007 4.901 10.888 1.00 85.62 216 LEU A O 1
ATOM 1710 N N . GLY A 1 217 ? -4.584 6.206 9.728 1.00 86.12 217 GLY A N 1
ATOM 1711 C CA . GLY A 1 217 ? -4.070 6.938 10.884 1.00 86.12 217 GLY A CA 1
ATOM 1712 C C . GLY A 1 217 ? -5.199 7.623 11.652 1.00 86.12 217 GLY A C 1
ATOM 1713 O O . GLY A 1 217 ? -5.363 7.387 12.848 1.00 86.12 217 GLY A O 1
ATOM 1714 N N . GLY A 1 218 ? -6.053 8.374 10.950 1.00 86.56 218 GLY A N 1
ATOM 1715 C CA . GLY A 1 218 ? -7.226 9.012 11.552 1.00 86.56 218 GLY A CA 1
ATOM 1716 C C . GLY A 1 218 ? -8.222 8.016 12.160 1.00 86.56 218 GLY A C 1
ATOM 1717 O O . GLY A 1 218 ? -8.668 8.197 13.293 1.00 86.56 218 GLY A O 1
ATOM 1718 N N . MET A 1 219 ? -8.540 6.928 11.450 1.00 85.94 219 MET A N 1
ATOM 1719 C CA . MET A 1 219 ? -9.518 5.942 11.932 1.00 85.94 219 MET A CA 1
ATOM 1720 C C . MET A 1 219 ? -9.002 5.108 13.115 1.00 85.94 219 MET A C 1
ATOM 1722 O O . MET A 1 219 ? -9.782 4.754 13.998 1.00 85.94 219 MET A O 1
ATOM 1726 N N . SER A 1 220 ? -7.695 4.844 13.196 1.00 87.69 220 SER A N 1
ATOM 1727 C CA . SER A 1 220 ? -7.100 4.104 14.318 1.00 87.69 220 SER A CA 1
ATOM 1728 C C . SER A 1 220 ? -7.299 4.806 15.666 1.00 87.69 220 SER A C 1
ATOM 1730 O O . SER A 1 220 ? -7.613 4.148 16.658 1.00 87.69 220 SER A O 1
ATOM 1732 N N . ALA A 1 221 ? -7.219 6.140 15.697 1.00 89.81 221 ALA A N 1
ATOM 1733 C CA . ALA A 1 221 ? -7.480 6.924 16.901 1.00 89.81 221 ALA A CA 1
ATOM 1734 C C . ALA A 1 221 ? -8.937 6.773 17.377 1.00 89.81 221 ALA A C 1
ATOM 1736 O O . ALA A 1 221 ? -9.188 6.593 18.571 1.00 89.81 221 ALA A O 1
ATOM 1737 N N . VAL A 1 222 ? -9.896 6.776 16.443 1.00 89.38 222 VAL A N 1
ATOM 1738 C CA . VAL A 1 222 ? -11.328 6.592 16.743 1.00 89.38 222 VAL A CA 1
ATOM 1739 C C . VAL A 1 222 ? -11.601 5.190 17.287 1.00 89.38 222 VAL A C 1
ATOM 1741 O O . VAL A 1 222 ? -12.317 5.039 18.280 1.00 89.38 222 VAL A O 1
ATOM 1744 N N . ILE A 1 223 ? -10.995 4.163 16.685 1.00 90.31 223 ILE A N 1
ATOM 1745 C CA . ILE A 1 223 ? -11.131 2.773 17.137 1.00 90.31 223 ILE A CA 1
ATOM 1746 C C . ILE A 1 223 ? -10.559 2.616 18.552 1.00 90.31 223 ILE A C 1
ATOM 1748 O O . ILE A 1 223 ? -11.245 2.093 19.429 1.00 90.31 223 ILE A O 1
ATOM 1752 N N . MET A 1 224 ? -9.352 3.129 18.809 1.00 92.31 224 MET A N 1
ATOM 1753 C CA . MET A 1 224 ? -8.723 3.066 20.135 1.00 92.31 224 MET A CA 1
ATOM 1754 C C . MET A 1 224 ? -9.542 3.798 21.203 1.00 92.31 224 MET A C 1
ATOM 1756 O O . MET A 1 224 ? -9.736 3.272 22.300 1.00 92.31 224 MET A O 1
ATOM 1760 N N . SER A 1 225 ? -10.079 4.978 20.876 1.00 93.38 225 SER A N 1
ATOM 1761 C CA . SER A 1 225 ? -10.972 5.723 21.770 1.00 93.38 225 SER A CA 1
ATOM 1762 C C . SER A 1 225 ? -12.245 4.929 22.087 1.00 93.38 225 SER A C 1
ATOM 1764 O O . SER A 1 225 ? -12.624 4.798 23.252 1.00 93.38 225 SER A O 1
ATOM 1766 N N . SER A 1 226 ? -12.859 4.315 21.073 1.00 90.62 226 SER A N 1
ATOM 1767 C CA . SER A 1 226 ? -14.069 3.498 21.235 1.00 90.62 226 SER A CA 1
ATOM 1768 C C . SER A 1 226 ? -13.815 2.276 22.124 1.00 90.62 226 SER A C 1
ATOM 1770 O O . SER A 1 226 ? -14.598 1.996 23.032 1.00 90.62 226 SER A O 1
ATOM 1772 N N . ILE A 1 227 ? -12.688 1.585 21.921 1.00 94.44 227 ILE A N 1
ATOM 1773 C CA . ILE A 1 227 ? -12.261 0.451 22.756 1.00 94.44 227 ILE A CA 1
ATOM 1774 C C . ILE A 1 227 ? -12.065 0.895 24.209 1.00 94.44 227 ILE A C 1
ATOM 1776 O O . ILE A 1 227 ? -12.529 0.210 25.123 1.00 94.44 227 ILE A O 1
ATOM 1780 N N . ALA A 1 228 ? -11.429 2.046 24.442 1.00 95.69 228 ALA A N 1
ATOM 1781 C CA . ALA A 1 228 ? -11.222 2.572 25.788 1.00 95.69 228 ALA A CA 1
ATOM 1782 C C . ALA A 1 228 ? -12.552 2.866 26.504 1.00 95.69 228 ALA A C 1
ATOM 1784 O O . ALA A 1 228 ? -12.728 2.465 27.656 1.00 95.69 228 ALA A O 1
ATOM 1785 N N . VAL A 1 229 ? -13.518 3.490 25.817 1.00 94.00 229 VAL A N 1
ATOM 1786 C CA . VAL A 1 229 ? -14.857 3.760 26.372 1.00 94.00 229 VAL A CA 1
ATOM 1787 C C . VAL A 1 229 ? -15.586 2.459 26.708 1.00 94.00 229 VAL A C 1
ATOM 1789 O O . VAL A 1 229 ? -16.111 2.321 27.813 1.00 94.00 229 VAL A O 1
ATOM 1792 N N . ILE A 1 230 ? -15.585 1.478 25.800 1.00 94.88 230 ILE A N 1
ATOM 1793 C CA . ILE A 1 230 ? -16.215 0.171 26.040 1.00 94.88 230 ILE A CA 1
ATOM 1794 C C . ILE A 1 230 ? -15.561 -0.526 27.241 1.00 94.88 230 ILE A C 1
ATOM 1796 O O . ILE A 1 230 ? -16.262 -1.043 28.113 1.00 94.88 230 ILE A O 1
ATOM 1800 N N . THR A 1 231 ? -14.232 -0.500 27.338 1.00 96.62 231 THR A N 1
ATOM 1801 C CA . THR A 1 231 ? -13.483 -1.105 28.454 1.00 96.62 231 THR A CA 1
ATOM 1802 C C . THR A 1 231 ? -13.827 -0.440 29.791 1.00 96.62 231 THR A C 1
ATOM 1804 O O . THR A 1 231 ? -14.076 -1.116 30.787 1.00 96.62 231 THR A O 1
ATOM 1807 N N . LEU A 1 232 ? -13.926 0.890 29.818 1.00 96.44 232 LEU A N 1
ATOM 1808 C CA . LEU A 1 232 ? -14.288 1.635 31.023 1.00 96.44 232 LEU A CA 1
ATOM 1809 C C . LEU A 1 232 ? -15.729 1.325 31.461 1.00 96.44 232 LEU A C 1
ATOM 1811 O O . LEU A 1 232 ? -15.971 1.003 32.626 1.00 96.44 232 LEU A O 1
ATOM 1815 N N . VAL A 1 233 ? -16.692 1.359 30.533 1.00 94.25 233 VAL A N 1
ATOM 1816 C CA . VAL A 1 233 ? -18.108 1.078 30.833 1.00 94.25 233 VAL A CA 1
ATOM 1817 C C . VAL A 1 233 ? -18.306 -0.372 31.281 1.00 94.25 233 VAL A C 1
ATOM 1819 O O . VAL A 1 233 ? -19.047 -0.628 32.232 1.00 94.25 233 VAL A O 1
ATOM 1822 N N . THR A 1 234 ? -17.623 -1.329 30.650 1.00 94.88 234 THR A N 1
ATOM 1823 C CA . THR A 1 234 ? -17.675 -2.741 31.064 1.00 94.88 234 THR A CA 1
ATOM 1824 C C . THR A 1 234 ? -17.093 -2.940 32.463 1.00 94.88 234 THR A C 1
ATOM 1826 O O . THR A 1 234 ? -17.718 -3.624 33.273 1.00 94.88 234 THR A O 1
ATOM 1829 N N . MET A 1 235 ? -15.986 -2.273 32.806 1.00 96.69 235 MET A N 1
ATOM 1830 C CA . MET A 1 235 ? -15.435 -2.294 34.165 1.00 96.69 235 MET A CA 1
ATOM 1831 C C . MET A 1 235 ? -16.439 -1.757 35.200 1.00 96.69 235 MET A C 1
ATOM 1833 O O . MET A 1 235 ? -16.656 -2.396 36.231 1.00 96.69 235 MET A O 1
ATOM 1837 N N . ILE A 1 236 ? -17.120 -0.640 34.914 1.00 92.88 236 ILE A N 1
ATOM 1838 C CA . ILE A 1 236 ? -18.173 -0.093 35.792 1.00 92.88 236 ILE A CA 1
ATOM 1839 C C . ILE A 1 236 ? -19.305 -1.110 35.991 1.00 92.88 236 ILE A C 1
ATOM 1841 O O . ILE A 1 236 ? -19.755 -1.328 37.116 1.00 92.88 236 ILE A O 1
ATOM 1845 N N . LEU A 1 237 ? -19.761 -1.764 34.919 1.00 92.19 237 LEU A N 1
ATOM 1846 C CA . LEU A 1 237 ? -20.817 -2.776 35.001 1.00 92.19 237 LEU A CA 1
ATOM 1847 C C . LEU A 1 237 ? -20.415 -3.973 35.871 1.00 92.19 237 LEU A C 1
ATOM 1849 O O . LEU A 1 237 ? -21.245 -4.464 36.642 1.00 92.19 237 LEU A O 1
ATOM 1853 N N . VAL A 1 238 ? -19.157 -4.414 35.782 1.00 95.69 238 VAL A N 1
ATOM 1854 C CA . VAL A 1 238 ? -18.610 -5.487 36.626 1.00 95.69 238 VAL A CA 1
ATOM 1855 C C . VAL A 1 238 ? -18.593 -5.066 38.095 1.00 95.69 238 VAL A C 1
ATOM 1857 O O . VAL A 1 238 ? -19.079 -5.814 38.944 1.00 95.69 238 VAL A O 1
ATOM 1860 N N . LEU A 1 239 ? -18.129 -3.852 38.410 1.00 92.88 239 LEU A N 1
ATOM 1861 C CA . LEU A 1 239 ? -18.130 -3.333 39.784 1.00 92.88 239 LEU A CA 1
ATOM 1862 C C . LEU A 1 239 ? -19.550 -3.255 40.367 1.00 92.88 239 LEU A C 1
ATOM 1864 O O . LEU A 1 239 ? -19.787 -3.716 41.486 1.00 92.88 239 LEU A O 1
ATOM 1868 N N . LEU A 1 240 ? -20.521 -2.767 39.586 1.00 88.94 240 LEU A N 1
ATOM 1869 C CA . LEU A 1 240 ? -21.933 -2.729 39.988 1.00 88.94 240 LEU A CA 1
ATOM 1870 C C . LEU A 1 240 ? -22.523 -4.135 40.194 1.00 88.94 240 LEU A C 1
ATOM 1872 O O . LEU A 1 240 ? -23.421 -4.324 41.020 1.00 88.94 240 LEU A O 1
ATOM 1876 N N . ALA A 1 241 ? -22.051 -5.134 39.443 1.00 90.38 241 ALA A N 1
ATOM 1877 C CA . ALA A 1 241 ? -22.466 -6.522 39.616 1.00 90.38 241 ALA A CA 1
ATOM 1878 C C . ALA A 1 241 ? -21.910 -7.123 40.916 1.00 90.38 241 ALA A C 1
ATOM 1880 O O . ALA A 1 241 ? -22.668 -7.756 41.656 1.00 90.38 241 ALA A O 1
ATOM 1881 N N . ILE A 1 242 ? -20.633 -6.872 41.228 1.00 93.81 242 ILE A N 1
ATOM 1882 C CA . ILE A 1 242 ? -19.991 -7.319 42.472 1.00 93.81 242 ILE A CA 1
ATOM 1883 C C . ILE A 1 242 ? -20.692 -6.696 43.683 1.00 93.81 242 ILE A C 1
ATOM 1885 O O . ILE A 1 242 ? -21.134 -7.430 44.564 1.00 93.81 242 ILE A O 1
ATOM 1889 N N . GLU A 1 243 ? -20.900 -5.374 43.693 1.00 89.25 243 GLU A N 1
ATOM 1890 C CA . GLU A 1 243 ? -21.577 -4.664 44.795 1.00 89.25 243 GLU A CA 1
ATOM 1891 C C . GLU A 1 243 ? -23.025 -5.151 45.011 1.00 89.25 243 GLU A C 1
ATOM 1893 O O . GLU A 1 243 ? -23.591 -5.075 46.106 1.00 89.25 243 GLU A O 1
ATOM 1898 N N . ARG A 1 244 ? -23.680 -5.642 43.952 1.00 85.88 244 ARG A N 1
ATOM 1899 C CA . ARG A 1 244 ? -25.008 -6.255 44.064 1.00 85.88 244 ARG A CA 1
ATOM 1900 C C . ARG A 1 244 ? -24.940 -7.641 44.698 1.00 85.88 244 ARG A C 1
ATOM 1902 O O . ARG A 1 244 ? -25.853 -7.985 45.445 1.00 85.88 244 ARG A O 1
ATOM 1909 N N . ASN A 1 245 ? -23.926 -8.437 44.368 1.00 91.44 245 ASN A N 1
ATOM 1910 C CA . ASN A 1 245 ? -23.800 -9.803 44.865 1.00 91.44 245 ASN A CA 1
ATOM 1911 C C . ASN A 1 245 ? -23.371 -9.832 46.338 1.00 91.44 245 ASN A C 1
ATOM 1913 O O . ASN A 1 245 ? -23.966 -10.554 47.132 1.00 91.44 245 ASN A O 1
ATOM 1917 N N . THR A 1 246 ? -22.425 -8.973 46.724 1.00 91.94 246 THR A N 1
ATOM 1918 C CA . THR A 1 246 ? -21.946 -8.874 48.112 1.00 91.94 246 THR A CA 1
ATOM 1919 C C . THR A 1 246 ? -23.028 -8.418 49.088 1.00 91.94 246 THR A C 1
ATOM 1921 O O . THR A 1 246 ? -22.993 -8.802 50.244 1.00 91.94 246 THR A O 1
ATOM 1924 N N . ARG A 1 247 ? -24.036 -7.659 48.637 1.00 78.75 247 ARG A N 1
ATOM 1925 C CA . ARG A 1 247 ? -25.178 -7.250 49.478 1.00 78.75 247 ARG A CA 1
ATOM 1926 C C . ARG A 1 247 ? -26.225 -8.332 49.733 1.00 78.75 247 ARG A C 1
ATOM 1928 O O . ARG A 1 247 ? -27.117 -8.111 50.546 1.00 78.75 247 ARG A O 1
ATOM 1935 N N . LYS A 1 248 ? -26.196 -9.437 48.988 1.00 75.56 248 LYS A N 1
ATOM 1936 C CA . LYS A 1 248 ? -27.137 -10.551 49.184 1.00 75.56 248 LYS A CA 1
ATOM 1937 C C . LYS A 1 248 ? -26.645 -11.577 50.206 1.00 75.56 248 LYS A C 1
ATOM 1939 O O . LYS A 1 248 ? -27.429 -12.452 50.558 1.00 75.56 248 LYS A O 1
ATOM 1944 N N . THR A 1 249 ? -25.375 -11.492 50.595 1.00 68.06 249 THR A N 1
ATOM 1945 C CA . THR A 1 249 ? -24.727 -12.377 51.574 1.00 68.06 249 THR A CA 1
ATOM 1946 C C . THR A 1 249 ? -24.744 -11.687 52.927 1.00 68.06 249 THR A C 1
ATOM 1948 O O . THR A 1 249 ? -24.987 -12.386 53.929 1.00 68.06 249 THR A O 1
#

Secondary structure (DSSP, 8-state):
-B-TTT--BPPTT-SB-TTT--BSSSTTS-SSSSSSHHHHHHHHHHHHHHHHHHHHHHHHHHHHHHHHHHHHHHHHHHHHHT----PPPHHHHHHHHHT---PPP---------TT----HHHHHHHHHHHHHHHTTS-HHHHHHH-HHHHHHHHHHHTTSSSSHHHHHHHHHHHHHHHTTS-GGGHHHHHHHHHHHHHHHHHHHHHHHHHHHHHHHHHHHHHHHHHHHHHHHHHHHHHHHHHHHHTT-

Radius of gyration: 42.68 Å; chains: 1; bounding box: 62×34×130 Å

Foldseek 3Di:
DAAPPPRDDDDPPDQADPPPRHGRPPPPPPPDDPDPCVPVVVVVVVVVLVVLVVVLCVQQVVLVVLLVVLVVVLVVLVVLLVDDDLADDLVQLVVVVVVPDDDDDPPQDDLPPDDPPPDDVVLVVLLLVLQLLLVVLADPVVCVVQPSVSSSVVLVSLLSDDPDSVRSSVLSVSLSVSLNPDDNVCSVVSSVSSSVSSSVSSVVSVVSNVVSVVVVVVSVVSNVVSVVSNVVSVVVVVVSVVVVVVVVD

Sequence (249 aa):
MLCPKCGEKNEEGSTFCQNCGTSIKEEKTSLKFSTEKGLIGKIERSLYFRIARGFAWFILIPAVIALIFSIVSTAPTAMHLIGGSTSVSKDEVKKALESKSRRYVTEGHEWGEDAEEKIDPELMAKLDKEVYELISLFPMEIQRQWGVEGLRNQIKNHLAFGKGLKDKIDAVKDAKDIIKDFPESERVDAVDKFFTIKNTKDNLVKKKQAEAKVSLGGMSAVIMSSIAVITLVTMILVLLAIERNTRKT